Protein AF-C3XSQ0-F1 (afdb_monomer)

Solvent-accessible surface area (backbone atoms only — not comparable to full-atom values): 14322 Å² total; per-residue (Å²): 134,83,88,63,84,37,61,43,71,50,52,97,81,62,69,86,42,75,67,57,47,52,29,27,72,73,66,39,45,69,45,77,39,68,80,88,76,74,101,74,88,81,76,41,42,93,59,32,71,66,56,47,48,54,49,48,53,48,54,67,29,72,88,44,60,42,67,64,38,22,63,40,75,50,83,83,83,49,68,52,71,49,70,88,83,93,70,66,65,91,49,73,69,18,43,55,64,60,32,58,74,48,38,46,46,53,55,55,51,54,75,74,47,85,87,75,86,85,84,76,61,99,87,64,82,90,88,77,64,90,59,50,92,78,82,81,77,85,83,86,63,100,66,86,87,85,83,88,87,82,89,85,75,58,74,87,62,50,68,95,63,76,60,90,70,80,58,74,67,94,75,82,86,73,64,86,62,47,72,84,66,54,84,70,91,79,77,63,82,92,60,86,68,87,40,46,92,75,35,40,87,41,48,64,65,66,72,69,73,78,121

Foldseek 3Di:
DDPPQAEAEDDPPDACDPSNLVSCVVPLDHHHDHDDDDDDDDDGDLARPVLVVQVCCQCPDCVHQQVQWFWDDLVPRDTDIDGDDDALDPDSSSCSCPPCSHVVRVVRSPVSDDDDDDDDDVPDDDDDDPSNDDDDDDDPDPDDDDDDDDDDDDLPPAPPGRDPPDHDDDDDDDDPCCVVVPPPPDDCVPPDDQDCVNNRVNVNVVVPPPD

Mean predicted aligned error: 12.73 Å

Secondary structure (DSSP, 8-state):
----TTEEE--TT----HHHHHHHHHHS--EEE----SSSS---SSS-HHHHHHHHHHHH-TTTGGGG-EEEE-SSS-EEEE---SS--SSHHHHHHHSIIIIIHHHHHHHHS--------TT------TTS---PPP--SSSPPP--------TT---SS-SSSPPP-PPPP--TTHHHH---S---TT-----TTT-TTTTTTTTSS--

pLDDT: mean 74.43, std 15.57, range [31.36, 95.0]

Organism: Branchiostoma floridae (NCBI:txid7739)

Structure (mmCIF, N/CA/C/O backbone):
data_AF-C3XSQ0-F1
#
_entry.id   AF-C3XSQ0-F1
#
loop_
_atom_site.group_PDB
_atom_site.id
_atom_site.type_symbol
_atom_site.label_atom_id
_atom_site.label_alt_id
_atom_site.label_comp_id
_atom_site.label_asym_id
_atom_site.label_entity_id
_atom_site.label_seq_id
_atom_site.pdbx_PDB_ins_code
_atom_site.Cartn_x
_atom_site.Cartn_y
_atom_site.Cartn_z
_atom_site.occupancy
_atom_site.B_iso_or_equiv
_atom_site.auth_seq_id
_atom_site.auth_comp_id
_atom_site.auth_asym_id
_atom_site.auth_atom_id
_atom_site.pdbx_PDB_model_num
ATOM 1 N N . MET A 1 1 ? 11.490 19.233 11.668 1.00 34.91 1 MET A N 1
ATOM 2 C CA . MET A 1 1 ? 10.056 19.531 11.859 1.00 34.91 1 MET A CA 1
ATOM 3 C C . MET A 1 1 ? 9.425 18.310 12.497 1.00 34.91 1 MET A C 1
ATOM 5 O O . MET A 1 1 ? 9.420 17.251 11.886 1.00 34.91 1 MET A O 1
ATOM 9 N N . THR A 1 2 ? 9.044 18.410 13.765 1.00 31.78 2 THR A N 1
ATOM 10 C CA . THR A 1 2 ? 8.412 17.327 14.525 1.00 31.78 2 THR A CA 1
ATOM 11 C C . THR A 1 2 ? 7.000 17.091 13.994 1.00 31.78 2 THR A C 1
ATOM 13 O O . THR A 1 2 ? 6.213 18.026 13.914 1.00 31.78 2 THR A O 1
ATOM 16 N N . ALA A 1 3 ? 6.696 15.853 13.601 1.00 40.72 3 ALA A N 1
ATOM 17 C CA . ALA A 1 3 ? 5.412 15.416 13.048 1.00 40.72 3 ALA A CA 1
ATOM 18 C C . ALA A 1 3 ? 4.304 15.361 14.121 1.00 40.72 3 ALA A C 1
ATOM 20 O O . ALA A 1 3 ? 3.794 14.287 14.434 1.00 40.72 3 ALA A O 1
ATOM 21 N N . THR A 1 4 ? 3.991 16.499 14.742 1.00 52.09 4 THR A N 1
ATOM 22 C CA . THR A 1 4 ? 3.006 16.611 15.830 1.00 52.09 4 THR A CA 1
ATOM 23 C C . THR A 1 4 ? 1.596 16.973 15.366 1.00 52.09 4 THR A C 1
ATOM 25 O O . THR A 1 4 ? 0.665 16.816 16.141 1.00 52.09 4 THR A O 1
ATOM 28 N N . GLU A 1 5 ? 1.416 17.397 14.113 1.00 61.88 5 GLU A N 1
ATOM 29 C CA . GLU A 1 5 ? 0.150 17.960 13.606 1.00 61.88 5 GLU A CA 1
ATOM 30 C C . GLU A 1 5 ? -0.938 16.933 13.242 1.00 61.88 5 GLU A C 1
ATOM 32 O O . GLU A 1 5 ? -1.946 17.312 12.673 1.00 61.88 5 GLU A O 1
ATOM 37 N N . SER A 1 6 ? -0.761 15.635 13.501 1.00 76.81 6 SER A N 1
ATOM 38 C CA . SER A 1 6 ? -1.826 14.633 13.259 1.00 76.81 6 SER A CA 1
ATOM 39 C C . SER A 1 6 ? -1.774 13.500 14.269 1.00 76.81 6 SER A C 1
ATOM 41 O O . SER A 1 6 ? -2.024 12.341 13.941 1.00 76.81 6 SER A O 1
ATOM 43 N N . ILE A 1 7 ? -1.342 13.821 15.488 1.00 73.38 7 ILE A N 1
ATOM 44 C CA . ILE A 1 7 ? -1.254 12.858 16.577 1.00 73.38 7 ILE A CA 1
ATOM 45 C C . ILE A 1 7 ? -2.502 12.976 17.443 1.00 73.38 7 ILE A C 1
ATOM 47 O O . ILE A 1 7 ? -2.757 14.030 18.015 1.00 73.38 7 ILE A O 1
ATOM 51 N N . TYR A 1 8 ? -3.211 11.867 17.601 1.00 76.19 8 TYR A N 1
ATOM 52 C CA . TYR A 1 8 ? -4.408 11.763 18.431 1.00 76.19 8 TYR A CA 1
ATOM 53 C C . TYR A 1 8 ? -4.195 10.750 19.545 1.00 76.19 8 TYR A C 1
ATOM 55 O O . TYR A 1 8 ? -3.396 9.836 19.379 1.00 76.19 8 TYR A O 1
ATOM 63 N N . THR A 1 9 ? -4.909 10.877 20.660 1.00 70.56 9 THR A N 1
ATOM 64 C CA . THR A 1 9 ? -4.884 9.868 21.728 1.00 70.56 9 THR A CA 1
ATOM 65 C C . THR A 1 9 ? -6.094 8.957 21.593 1.00 70.56 9 THR A C 1
ATOM 67 O O . THR A 1 9 ? -7.211 9.451 21.468 1.00 70.56 9 THR A O 1
ATOM 70 N N . PHE A 1 10 ? -5.887 7.640 21.620 1.00 64.44 10 PHE A N 1
ATOM 71 C CA . PHE A 1 10 ? -7.005 6.696 21.618 1.00 64.44 10 PHE A CA 1
ATOM 72 C C . PHE A 1 10 ? -7.700 6.651 22.989 1.00 64.44 10 PHE A C 1
ATOM 74 O O . PHE A 1 10 ? -7.050 6.539 24.030 1.00 64.44 10 PHE A O 1
ATOM 81 N N . THR A 1 11 ? -9.029 6.679 22.975 1.00 67.19 11 THR A N 1
ATOM 82 C CA . THR A 1 11 ? -9.932 6.462 24.113 1.00 67.19 11 THR A CA 1
ATOM 83 C C . THR A 1 11 ? -11.063 5.515 23.678 1.00 67.19 11 THR A C 1
ATOM 85 O O . THR A 1 11 ? -11.228 5.263 22.488 1.00 67.19 11 THR A O 1
ATOM 88 N N . GLU A 1 12 ? -11.835 4.933 24.603 1.00 59.72 12 GLU A N 1
ATOM 89 C CA . GLU A 1 12 ? -12.939 4.012 24.235 1.00 59.72 12 GLU A CA 1
ATOM 90 C C . GLU A 1 12 ? -14.049 4.701 23.424 1.00 59.72 12 GLU A C 1
ATOM 92 O O . GLU A 1 12 ? -14.733 4.066 22.626 1.00 59.72 12 GLU A O 1
ATOM 97 N N . ASP A 1 13 ? -14.187 6.009 23.606 1.00 72.12 13 ASP A N 1
ATOM 98 C CA . ASP A 1 13 ? -15.053 6.921 22.867 1.00 72.12 13 ASP A CA 1
ATOM 99 C C . ASP A 1 13 ? -14.349 7.583 21.670 1.00 72.12 13 ASP A C 1
ATOM 101 O O . ASP A 1 13 ? -14.903 8.506 21.074 1.00 72.12 13 ASP A O 1
ATOM 105 N N . PHE A 1 14 ? -13.141 7.134 21.301 1.00 72.81 14 PHE A N 1
ATOM 106 C CA . PHE A 1 14 ? -12.443 7.663 20.135 1.00 72.81 14 PHE A CA 1
ATOM 107 C C . PHE A 1 14 ? -13.304 7.497 18.884 1.00 72.81 14 PHE A C 1
ATOM 109 O O . PHE A 1 14 ? -13.749 6.398 18.531 1.00 72.81 14 PHE A O 1
ATOM 116 N N . ASP A 1 15 ? -13.484 8.611 18.188 1.00 77.69 15 ASP A N 1
ATOM 117 C CA . ASP A 1 15 ? -14.231 8.680 16.949 1.00 77.69 15 ASP A CA 1
ATOM 118 C C . ASP A 1 15 ? -13.502 9.561 15.937 1.00 77.69 15 ASP A C 1
ATOM 120 O O . ASP A 1 15 ? -12.632 10.371 16.278 1.00 77.69 15 ASP A O 1
ATOM 124 N N . VAL A 1 16 ? -13.864 9.405 14.668 1.00 80.81 16 VAL A N 1
ATOM 125 C CA . VAL A 1 16 ? -13.340 10.239 13.587 1.00 80.81 16 VAL A CA 1
ATOM 126 C C . VAL A 1 16 ? -14.082 11.573 13.619 1.00 80.81 16 VAL A C 1
ATOM 128 O O . VAL A 1 16 ? -15.067 11.791 12.919 1.00 80.81 16 VAL A O 1
ATOM 131 N N . THR A 1 17 ? -13.630 12.471 14.492 1.00 85.56 17 THR A N 1
ATOM 132 C CA . THR A 1 17 ? -14.188 13.821 14.600 1.00 85.56 17 THR A CA 1
ATOM 133 C C . THR A 1 17 ? -13.810 14.673 13.378 1.00 85.56 17 THR A C 1
ATOM 135 O O . THR A 1 17 ? -12.841 14.360 12.678 1.00 85.56 17 THR A O 1
ATOM 138 N N . PRO A 1 18 ? -14.493 15.807 13.129 1.00 86.25 18 PRO A N 1
ATOM 139 C CA . PRO A 1 18 ? -14.139 16.704 12.027 1.00 86.25 18 PRO A CA 1
ATOM 140 C C . PRO A 1 18 ? -12.679 17.186 12.043 1.00 86.25 18 PRO A C 1
ATOM 142 O O . PRO A 1 18 ? -12.111 17.438 10.985 1.00 86.25 18 PRO A O 1
ATOM 145 N N . SER A 1 19 ? -12.042 17.289 13.217 1.00 84.88 19 SER A N 1
ATOM 146 C CA . SER A 1 19 ? -10.618 17.638 13.302 1.00 84.88 19 SER A CA 1
ATOM 147 C C . SER A 1 19 ? -9.715 16.490 12.847 1.00 84.88 19 SER A C 1
ATOM 149 O O . SER A 1 19 ? -8.784 16.726 12.085 1.00 84.88 19 SER A O 1
ATOM 151 N N . VAL A 1 20 ? -10.031 15.249 13.247 1.00 79.62 20 VAL A N 1
ATOM 152 C CA . VAL A 1 20 ? -9.324 14.040 12.784 1.00 79.62 20 VAL A CA 1
ATOM 153 C C . VAL A 1 20 ? -9.406 13.926 11.264 1.00 79.62 20 VAL A C 1
ATOM 155 O O . VAL A 1 20 ? -8.399 13.658 10.609 1.00 79.62 20 VAL A O 1
ATOM 158 N N . GLN A 1 21 ? -10.592 14.173 10.702 1.00 77.75 21 GLN A N 1
ATOM 159 C CA . GLN A 1 21 ? -10.810 14.191 9.259 1.00 77.75 21 GLN A CA 1
ATOM 160 C C . GLN A 1 21 ? -9.979 15.284 8.573 1.00 77.75 21 GLN A C 1
ATOM 162 O O . GLN A 1 21 ? -9.264 14.989 7.621 1.00 77.75 21 GLN A O 1
ATOM 167 N N . ALA A 1 22 ? -10.011 16.518 9.082 1.00 81.50 22 ALA A N 1
ATOM 168 C CA . ALA A 1 22 ? -9.257 17.627 8.500 1.00 81.50 22 ALA A CA 1
ATOM 169 C C . ALA A 1 22 ? -7.738 17.372 8.488 1.00 81.50 22 ALA A C 1
ATOM 171 O O . ALA A 1 22 ? -7.065 17.683 7.502 1.00 81.50 22 ALA A O 1
ATOM 172 N N . ASP A 1 23 ? -7.191 16.770 9.547 1.00 78.94 23 ASP A N 1
ATOM 173 C CA . ASP A 1 23 ? -5.772 16.410 9.598 1.00 78.94 23 ASP A CA 1
ATOM 174 C C . ASP A 1 23 ? -5.425 15.273 8.636 1.00 78.94 23 ASP A C 1
ATOM 176 O O . ASP A 1 23 ? -4.358 15.306 8.014 1.00 78.94 23 ASP A O 1
ATOM 180 N N . PHE A 1 24 ? -6.320 14.295 8.472 1.00 74.62 24 PHE A N 1
ATOM 181 C CA . PHE A 1 24 ? -6.149 13.256 7.463 1.00 74.62 24 PHE A CA 1
ATOM 182 C C . PHE A 1 24 ? -6.167 13.848 6.049 1.00 74.62 24 PHE A C 1
ATOM 184 O O . PHE A 1 24 ? -5.271 13.552 5.264 1.00 74.62 24 PHE A O 1
ATOM 191 N N . ASP A 1 25 ? -7.126 14.716 5.731 1.00 73.88 25 ASP A N 1
ATOM 192 C CA . ASP A 1 25 ? -7.241 15.346 4.411 1.00 73.88 25 ASP A CA 1
ATOM 193 C C . ASP A 1 25 ? -6.014 16.209 4.086 1.00 73.88 25 ASP A C 1
ATOM 195 O O . ASP A 1 25 ? -5.517 16.211 2.958 1.00 73.88 25 ASP A O 1
ATOM 199 N N . LYS A 1 26 ? -5.478 16.913 5.092 1.00 78.56 26 LYS A N 1
ATOM 200 C CA . LYS A 1 26 ? -4.277 17.743 4.953 1.00 78.56 26 LYS A CA 1
ATOM 201 C C . LYS A 1 26 ? -3.011 16.909 4.744 1.00 78.56 26 LYS A C 1
ATOM 203 O O . LYS A 1 26 ? -2.171 17.275 3.922 1.00 78.56 26 LYS A O 1
ATOM 208 N N . ASN A 1 27 ? -2.835 15.833 5.513 1.00 74.06 27 ASN A N 1
ATOM 209 C CA . ASN A 1 27 ? -1.540 15.150 5.631 1.00 74.06 27 ASN A CA 1
ATOM 210 C C . ASN A 1 27 ? -1.498 13.775 4.949 1.00 74.06 27 ASN A C 1
ATOM 212 O O . ASN A 1 27 ? -0.424 13.196 4.779 1.00 74.06 27 ASN A O 1
ATOM 216 N N . GLY A 1 28 ? -2.651 13.237 4.554 1.00 68.31 28 GLY A N 1
ATOM 217 C CA . GLY A 1 28 ? -2.807 11.876 4.050 1.00 68.31 28 GLY A CA 1
ATOM 218 C C . GLY A 1 28 ? -2.560 10.801 5.110 1.00 68.31 28 GLY A C 1
ATOM 219 O O . GLY A 1 28 ? -2.416 9.636 4.762 1.00 68.31 28 GLY A O 1
ATOM 220 N N . TYR A 1 29 ? -2.435 11.170 6.387 1.00 70.50 29 TYR A N 1
ATOM 221 C CA . TYR A 1 29 ? -2.273 10.240 7.498 1.00 70.50 29 TYR A CA 1
ATOM 222 C C . TYR A 1 29 ? -2.719 10.880 8.814 1.00 70.50 29 TYR A C 1
ATOM 224 O O . TYR A 1 29 ? -2.665 12.095 8.984 1.00 70.50 29 TYR A O 1
ATOM 232 N N . ILE A 1 30 ? -3.063 10.031 9.779 1.00 74.44 30 ILE A N 1
ATOM 233 C CA . ILE A 1 30 ? -3.142 10.371 11.201 1.00 74.44 30 ILE A CA 1
ATOM 234 C C . ILE A 1 30 ? -2.362 9.318 11.988 1.00 74.44 30 ILE A C 1
ATOM 236 O O . ILE A 1 30 ? -2.222 8.177 11.550 1.00 74.44 30 ILE A O 1
ATOM 240 N N . ILE A 1 31 ? -1.838 9.691 13.149 1.00 68.00 31 ILE A N 1
ATOM 241 C CA . ILE A 1 31 ? -1.179 8.772 14.073 1.00 68.00 31 ILE A CA 1
ATOM 242 C C . ILE A 1 31 ? -1.959 8.790 15.377 1.00 68.00 31 ILE A C 1
ATOM 244 O O . ILE A 1 31 ? -1.842 9.719 16.168 1.00 68.00 31 ILE A O 1
ATOM 248 N N . VAL A 1 32 ? -2.720 7.738 15.642 1.00 67.69 32 VAL A N 1
ATOM 249 C CA . VAL A 1 32 ? -3.361 7.582 16.947 1.00 67.69 32 VAL A CA 1
ATOM 250 C C . VAL A 1 32 ? -2.349 6.931 17.893 1.00 67.69 32 VAL A C 1
ATOM 252 O O . VAL A 1 32 ? -1.973 5.772 17.725 1.00 67.69 32 VAL A O 1
ATOM 255 N N . ARG A 1 33 ? -1.818 7.717 18.830 1.00 58.62 33 ARG A N 1
ATOM 256 C CA . ARG A 1 33 ? -0.797 7.336 19.809 1.00 58.62 33 ARG A CA 1
ATOM 257 C C . ARG A 1 33 ? -1.400 7.104 21.186 1.00 58.62 33 ARG A C 1
ATOM 259 O O . ARG A 1 33 ? -2.490 7.551 21.519 1.00 58.62 33 ARG A O 1
ATOM 266 N N . PHE A 1 34 ? -0.605 6.450 22.014 1.00 57.62 34 PHE A N 1
ATOM 267 C CA . PHE A 1 34 ? -0.797 6.404 23.451 1.00 57.62 34 PHE A CA 1
ATOM 268 C C . PHE A 1 34 ? -0.027 7.548 24.121 1.00 57.62 34 PHE A C 1
ATOM 270 O O . PHE A 1 34 ? 1.084 7.878 23.698 1.00 57.62 34 PHE A O 1
ATOM 277 N N . VAL A 1 35 ? -0.580 8.116 25.193 1.00 48.69 35 VAL A N 1
ATOM 278 C CA . VAL A 1 35 ? 0.152 9.028 26.078 1.00 48.69 35 VAL A CA 1
ATOM 279 C C . VAL A 1 35 ? 0.006 8.534 27.515 1.00 48.69 35 VAL A C 1
ATOM 281 O O . VAL A 1 35 ? -1.084 8.552 28.074 1.00 48.69 35 VAL A O 1
ATOM 284 N N . SER A 1 36 ? 1.115 8.088 28.112 1.00 42.62 36 SER A N 1
ATOM 285 C CA . SER A 1 36 ? 1.201 7.747 29.537 1.00 42.62 36 SER A CA 1
ATOM 286 C C . SER A 1 36 ? 1.740 8.946 30.304 1.00 42.62 36 SER A C 1
ATOM 288 O O . SER A 1 36 ? 2.948 9.191 30.286 1.00 42.62 36 SER A O 1
ATOM 290 N N . TYR A 1 37 ? 0.878 9.651 31.028 1.00 45.03 37 TYR A N 1
ATOM 291 C CA . TYR A 1 37 ? 1.326 10.512 32.118 1.00 45.03 37 TYR A CA 1
ATOM 292 C C . TYR A 1 37 ? 1.214 9.740 33.434 1.00 45.03 37 TYR A C 1
ATOM 294 O O . TYR A 1 37 ? 0.137 9.269 33.761 1.00 45.03 37 TYR A O 1
ATOM 302 N N . GLY A 1 38 ? 2.352 9.603 34.127 1.00 44.34 38 GLY A N 1
ATOM 303 C CA . GLY A 1 38 ? 2.523 9.318 35.559 1.00 44.34 38 GLY A CA 1
ATOM 304 C C . GLY A 1 38 ? 1.552 8.359 36.262 1.00 44.34 38 GLY A C 1
ATOM 305 O O . GLY A 1 38 ? 0.391 8.683 36.444 1.00 44.34 38 GLY A O 1
ATOM 306 N N . LEU A 1 39 ? 2.101 7.246 36.775 1.00 42.41 39 LEU A N 1
ATOM 307 C CA . LEU A 1 39 ? 1.660 6.509 37.976 1.00 42.41 39 LEU A CA 1
ATOM 308 C C . LEU A 1 39 ? 0.174 6.690 38.349 1.00 42.41 39 LEU A C 1
ATOM 310 O O . LEU A 1 39 ? -0.108 7.373 39.324 1.00 42.41 39 LEU A O 1
ATOM 314 N N . LEU A 1 40 ? -0.744 6.102 37.570 1.00 37.03 40 LEU A N 1
ATOM 315 C CA . LEU A 1 40 ? -2.049 5.530 37.964 1.00 37.03 40 LEU A CA 1
ATOM 316 C C . LEU A 1 40 ? -2.916 5.312 36.699 1.00 37.03 40 LEU A C 1
ATOM 318 O O . LEU A 1 40 ? -3.527 6.234 36.182 1.00 37.03 40 LEU A O 1
ATOM 322 N N . PHE A 1 41 ? -2.981 4.047 36.271 1.00 41.28 41 PHE A N 1
ATOM 323 C CA . PHE A 1 41 ? -4.062 3.371 35.529 1.00 41.28 41 PHE A CA 1
ATOM 324 C C . PHE A 1 41 ? -4.471 3.760 34.079 1.00 41.28 41 PHE A C 1
ATOM 326 O O . PHE A 1 41 ? -4.692 4.908 33.721 1.00 41.28 41 PHE A O 1
ATOM 333 N N . TYR A 1 42 ? -4.686 2.677 33.309 1.00 41.88 42 TYR A N 1
ATOM 334 C CA . TYR A 1 42 ? -5.293 2.483 31.977 1.00 41.88 42 TYR A CA 1
ATOM 335 C C . TYR A 1 42 ? -4.476 2.847 30.723 1.00 41.88 42 TYR A C 1
ATOM 337 O O . TYR A 1 42 ? -4.587 3.910 30.119 1.00 41.88 42 TYR A O 1
ATOM 345 N N . GLN A 1 43 ? -3.703 1.850 30.277 1.00 47.72 43 GLN A N 1
ATOM 346 C CA . GLN A 1 43 ? -3.147 1.725 28.929 1.00 47.72 43 GLN A CA 1
ATOM 347 C C . GLN A 1 43 ? -4.274 1.706 27.889 1.00 47.72 43 GLN A C 1
ATOM 349 O O . GLN A 1 43 ? -5.077 0.778 27.876 1.00 47.72 43 GLN A O 1
ATOM 354 N N . ARG A 1 44 ? -4.334 2.700 27.001 1.00 58.53 44 ARG A N 1
ATOM 355 C CA . ARG A 1 44 ? -5.322 2.747 25.913 1.00 58.53 44 ARG A CA 1
ATOM 356 C C . ARG A 1 44 ? -4.624 3.039 24.589 1.00 58.53 44 ARG A C 1
ATOM 358 O O . ARG A 1 44 ? -4.544 4.170 24.126 1.00 58.53 44 ARG A O 1
ATOM 365 N N . SER A 1 45 ? -4.045 1.979 24.038 1.00 59.69 45 SER A N 1
ATOM 366 C CA . SER A 1 45 ? -3.627 1.867 22.639 1.00 59.69 45 SER A CA 1
ATOM 367 C C . SER A 1 45 ? -4.756 1.199 21.846 1.00 59.69 45 SER A C 1
ATOM 369 O O . SER A 1 45 ? -5.674 0.641 22.445 1.00 59.69 45 SER A O 1
ATOM 371 N N . LEU A 1 46 ? -4.671 1.198 20.509 1.00 73.94 46 LEU A N 1
ATOM 372 C CA . LEU A 1 46 ? -5.576 0.397 19.668 1.00 73.94 46 LEU A CA 1
ATOM 373 C C . LEU A 1 46 ? -5.619 -1.074 20.127 1.00 73.94 46 LEU A C 1
ATOM 375 O O . LEU A 1 46 ? -6.672 -1.699 20.078 1.00 73.94 46 LEU A O 1
ATOM 37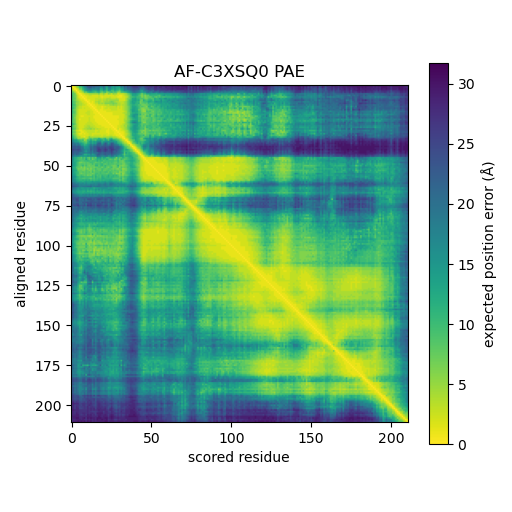9 N N . LEU A 1 47 ? -4.478 -1.587 20.599 1.00 81.75 47 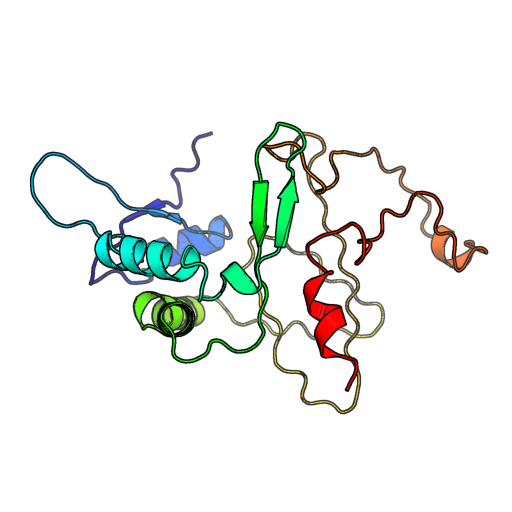LEU A N 1
ATOM 380 C CA . LEU A 1 47 ? -4.361 -2.824 21.366 1.00 81.75 47 LEU A CA 1
ATOM 381 C C . LEU A 1 47 ? -3.763 -2.501 22.740 1.00 81.75 47 LEU A C 1
ATOM 383 O O . LEU A 1 47 ? -2.719 -1.846 22.797 1.00 81.75 47 LEU A O 1
ATOM 387 N N . ASP A 1 48 ? -4.390 -2.929 23.832 1.00 82.06 48 ASP A N 1
ATOM 388 C CA . ASP A 1 48 ? -3.847 -2.749 25.185 1.00 82.06 48 ASP A CA 1
ATOM 389 C C . ASP A 1 48 ? -2.645 -3.677 25.467 1.00 82.06 48 ASP A C 1
ATOM 391 O O . ASP A 1 48 ? -2.226 -4.459 24.612 1.00 82.06 48 ASP A O 1
ATOM 395 N N . SER A 1 49 ? -2.014 -3.568 26.645 1.00 80.75 49 SER A N 1
ATOM 396 C CA . SER A 1 49 ? -0.804 -4.365 26.910 1.00 80.75 49 SER A CA 1
ATOM 397 C C . SER A 1 49 ? -1.061 -5.865 27.024 1.00 80.75 49 SER A C 1
ATOM 399 O O . SER A 1 49 ? -0.158 -6.642 26.711 1.00 80.75 49 SER A O 1
ATOM 401 N N . GLU A 1 50 ? -2.261 -6.275 27.436 1.00 87.25 50 GLU A N 1
ATOM 402 C CA . GLU A 1 50 ? -2.643 -7.680 27.503 1.00 87.25 50 GLU A CA 1
ATOM 403 C C . GLU A 1 50 ? -2.882 -8.217 26.092 1.00 87.25 50 GLU A C 1
ATOM 405 O O . GLU A 1 50 ? -2.307 -9.239 25.723 1.00 87.25 50 GLU A O 1
ATOM 410 N N . GLU A 1 51 ? -3.612 -7.481 25.255 1.00 89.31 51 GLU A N 1
ATOM 411 C CA . GLU A 1 51 ? -3.809 -7.808 23.841 1.00 89.31 51 GLU A CA 1
ATOM 412 C C . GLU A 1 51 ? -2.476 -7.881 23.086 1.00 89.31 51 GLU A C 1
ATOM 414 O O . GLU A 1 51 ? -2.232 -8.832 22.344 1.00 89.31 51 GLU A O 1
ATOM 419 N N . VAL A 1 52 ? -1.574 -6.917 23.303 1.00 88.12 52 VAL A N 1
ATOM 420 C CA . VAL A 1 52 ? -0.226 -6.924 22.711 1.00 88.12 52 VAL A CA 1
ATOM 421 C C . VAL A 1 52 ? 0.580 -8.123 23.201 1.00 88.12 52 VAL A C 1
ATOM 423 O O . VAL A 1 52 ? 1.269 -8.755 22.399 1.00 88.12 52 VAL A O 1
ATOM 426 N N . LYS A 1 53 ? 0.497 -8.458 24.493 1.00 89.19 53 LYS A N 1
ATOM 427 C CA . LYS A 1 53 ? 1.173 -9.629 25.057 1.00 89.19 53 LYS A CA 1
ATOM 428 C C . LYS A 1 53 ? 0.657 -10.918 24.417 1.00 89.19 53 LYS A C 1
ATOM 430 O O . LYS A 1 53 ? 1.470 -11.694 23.926 1.00 89.19 53 LYS A O 1
ATOM 435 N N . LEU A 1 54 ? -0.660 -11.117 24.361 1.00 90.69 54 LEU A N 1
ATOM 436 C CA . LEU A 1 54 ? -1.277 -12.300 23.755 1.00 90.69 54 LEU A CA 1
ATOM 437 C C . LEU A 1 54 ? -0.947 -12.406 22.262 1.00 90.69 54 LEU A C 1
ATOM 439 O O . LEU A 1 54 ? -0.615 -13.485 21.769 1.00 90.69 54 LEU A O 1
ATOM 443 N N . MET A 1 55 ? -0.984 -11.281 21.539 1.00 89.94 55 MET A N 1
ATOM 444 C CA . MET A 1 55 ? -0.560 -11.220 20.141 1.00 89.94 55 MET A CA 1
ATOM 445 C C . MET A 1 55 ? 0.899 -11.637 20.003 1.00 89.94 55 MET A C 1
ATOM 447 O O . MET A 1 55 ? 1.212 -12.489 19.178 1.00 89.94 55 MET A O 1
ATOM 451 N N . LYS A 1 56 ? 1.794 -11.080 20.821 1.00 87.75 56 LYS A N 1
ATOM 452 C CA . LYS A 1 56 ? 3.216 -11.422 20.796 1.00 87.75 56 LYS A CA 1
ATOM 453 C C . LYS A 1 56 ? 3.441 -12.906 21.084 1.00 87.75 56 LYS A C 1
ATOM 455 O O . LYS A 1 56 ? 4.133 -13.556 20.314 1.00 87.75 56 LYS A O 1
ATOM 460 N N . GLU A 1 57 ? 2.813 -13.456 22.120 1.00 89.19 57 GLU A N 1
ATOM 461 C CA . GLU A 1 57 ? 2.911 -14.880 22.465 1.00 89.19 57 GLU A CA 1
ATOM 462 C C . GLU A 1 57 ? 2.433 -15.782 21.318 1.00 89.19 57 GLU A C 1
ATOM 464 O O . GLU A 1 57 ? 3.104 -16.752 20.972 1.00 89.19 57 GLU A O 1
ATOM 469 N N . ALA A 1 58 ? 1.322 -15.444 20.662 1.00 86.38 58 ALA A N 1
ATOM 470 C CA . ALA A 1 58 ? 0.824 -16.212 19.522 1.00 86.38 58 ALA A CA 1
ATOM 471 C C . ALA A 1 58 ? 1.694 -16.073 18.262 1.00 86.38 58 ALA A C 1
ATOM 473 O O . ALA A 1 58 ? 1.851 -17.034 17.504 1.00 86.38 58 ALA A O 1
ATOM 474 N N . LEU A 1 59 ? 2.255 -14.883 18.031 1.00 84.69 59 LEU A N 1
ATOM 47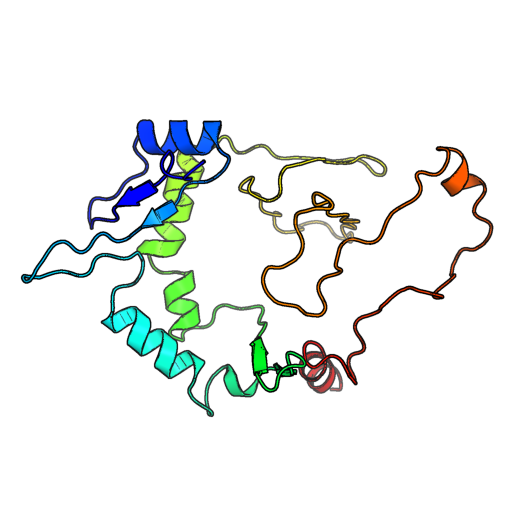5 C CA . LEU A 1 59 ? 3.155 -14.603 16.914 1.00 84.69 59 LEU A CA 1
ATOM 476 C C . LEU A 1 59 ? 4.539 -15.231 17.113 1.00 84.69 59 LEU A C 1
ATOM 478 O O . LEU A 1 59 ? 5.176 -15.573 16.123 1.00 84.69 59 LEU A O 1
ATOM 482 N N . GLU A 1 60 ? 5.001 -15.383 18.354 1.00 84.00 60 GLU A N 1
ATOM 483 C CA . GLU A 1 60 ? 6.313 -15.947 18.701 1.00 84.00 60 GLU A CA 1
ATOM 484 C C . GLU A 1 60 ? 6.260 -17.442 19.046 1.00 84.00 60 GLU A C 1
ATOM 486 O O . GLU A 1 60 ? 7.306 -18.085 19.084 1.00 84.00 60 GLU A O 1
ATOM 491 N N . SER A 1 61 ? 5.069 -18.019 19.244 1.00 81.69 61 SER A N 1
ATOM 492 C CA . SER A 1 61 ? 4.898 -19.452 19.502 1.00 81.69 61 SER A CA 1
ATOM 493 C C . SER A 1 61 ? 5.376 -20.302 18.324 1.00 81.69 61 SER A C 1
ATOM 495 O O . SER A 1 61 ? 4.832 -20.213 17.218 1.00 81.69 61 SER A O 1
ATOM 497 N N . ASP A 1 62 ? 6.346 -21.184 18.586 1.00 67.69 62 ASP A N 1
ATOM 498 C CA . ASP A 1 62 ? 6.968 -22.074 17.596 1.00 67.69 62 ASP A CA 1
ATOM 499 C C . ASP A 1 62 ? 5.976 -23.040 16.921 1.00 67.69 62 ASP A C 1
ATOM 501 O O . ASP A 1 62 ? 6.207 -23.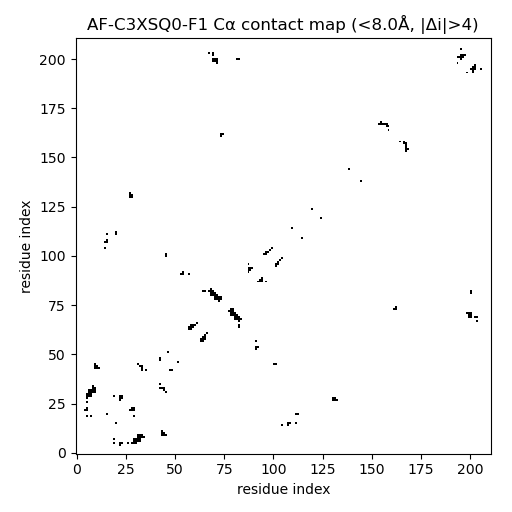477 15.790 1.00 67.69 62 ASP A O 1
ATOM 505 N N . GLU A 1 63 ? 4.836 -23.335 17.555 1.00 70.81 63 GLU A N 1
ATOM 506 C CA . GLU A 1 63 ? 3.778 -24.176 16.976 1.00 70.81 63 GLU A CA 1
ATOM 507 C C . GLU A 1 63 ? 2.744 -23.391 16.148 1.00 70.81 63 GLU A C 1
ATOM 509 O O . GLU A 1 63 ? 1.954 -23.996 15.411 1.00 70.81 63 GLU A O 1
ATOM 514 N N . GLY A 1 64 ? 2.762 -22.057 16.236 1.00 76.44 64 GLY A N 1
ATOM 515 C CA . GLY A 1 64 ? 1.791 -21.143 15.638 1.00 76.44 64 GLY A CA 1
ATOM 516 C C . GLY A 1 64 ? 2.179 -20.640 14.248 1.00 76.44 64 GLY A C 1
ATOM 517 O O . GLY A 1 64 ? 2.673 -21.383 13.395 1.00 76.44 64 GLY A O 1
ATOM 518 N N . ILE A 1 65 ? 1.940 -19.352 13.984 1.00 76.25 65 ILE A N 1
ATOM 519 C CA . ILE A 1 65 ? 2.174 -18.771 12.653 1.00 76.25 65 ILE A CA 1
ATOM 520 C C . ILE A 1 65 ? 3.668 -18.665 12.322 1.00 76.25 65 ILE A C 1
ATOM 522 O O . ILE A 1 65 ? 4.044 -18.699 11.147 1.00 76.25 65 ILE A O 1
ATOM 526 N N . ILE A 1 66 ? 4.536 -18.590 13.342 1.00 76.50 66 ILE A N 1
ATOM 527 C CA . ILE A 1 66 ? 5.985 -18.446 13.154 1.00 76.50 66 ILE A CA 1
ATOM 528 C C . ILE A 1 66 ? 6.603 -19.683 12.500 1.00 76.50 66 ILE A C 1
ATOM 530 O O . ILE A 1 66 ? 7.602 -19.589 11.786 1.00 76.50 66 ILE A O 1
ATOM 534 N N . ARG A 1 67 ? 5.953 -20.847 12.616 1.00 77.50 67 ARG A N 1
ATOM 535 C CA . ARG A 1 67 ? 6.337 -22.052 11.872 1.00 77.50 67 ARG A CA 1
ATOM 536 C C . ARG A 1 67 ? 6.119 -21.917 10.371 1.00 77.50 67 ARG A C 1
ATOM 538 O O . ARG A 1 67 ? 6.476 -22.833 9.644 1.00 77.50 67 ARG A O 1
ATOM 545 N N . TYR A 1 68 ? 5.481 -20.852 9.899 1.00 76.50 68 TYR A N 1
ATOM 546 C CA . TYR A 1 68 ? 5.416 -20.484 8.488 1.00 76.50 68 TYR A CA 1
ATOM 547 C C . TYR A 1 68 ? 6.282 -19.263 8.183 1.00 76.50 68 TYR A C 1
ATOM 549 O O . TYR A 1 68 ? 6.476 -18.950 7.008 1.00 76.50 68 TYR A O 1
ATOM 557 N N . ALA A 1 69 ? 6.856 -18.634 9.214 1.00 69.94 69 ALA A N 1
ATOM 558 C CA . ALA A 1 69 ? 7.734 -17.494 9.064 1.00 69.94 69 ALA A CA 1
ATOM 559 C C . ALA A 1 69 ? 8.976 -17.862 8.287 1.00 69.94 69 ALA A C 1
ATOM 561 O O . ALA A 1 69 ? 9.489 -18.983 8.322 1.00 69.94 69 ALA A O 1
ATOM 562 N N . PHE A 1 70 ? 9.493 -16.861 7.623 1.00 65.75 70 PHE A N 1
ATOM 563 C CA . PHE A 1 70 ? 10.806 -16.894 7.054 1.00 65.75 70 PHE A CA 1
ATOM 564 C C . PHE A 1 70 ? 11.634 -15.809 7.713 1.00 65.75 70 PHE A C 1
ATOM 566 O O . PHE A 1 70 ? 11.219 -14.660 7.831 1.00 65.75 70 PHE A O 1
ATOM 573 N N . SER A 1 71 ? 12.798 -16.209 8.202 1.00 60.22 71 SER A N 1
ATOM 574 C CA . SER A 1 71 ? 13.777 -15.317 8.805 1.00 60.22 71 SER A CA 1
ATOM 575 C C . SER A 1 71 ? 14.749 -14.851 7.740 1.00 60.22 71 SER A C 1
ATOM 577 O O . SER A 1 71 ? 15.269 -15.688 7.021 1.00 60.22 71 SER A O 1
ATOM 579 N N . ARG A 1 72 ? 15.046 -13.565 7.679 1.00 55.03 72 ARG A N 1
ATOM 580 C CA . ARG A 1 72 ? 16.071 -12.948 6.853 1.00 55.03 72 ARG A CA 1
ATOM 581 C C . ARG A 1 72 ? 17.180 -12.441 7.768 1.00 55.03 72 ARG A C 1
ATOM 583 O O . ARG A 1 72 ? 16.889 -11.662 8.669 1.00 55.03 72 ARG A O 1
ATOM 590 N N . GLU A 1 73 ? 18.417 -12.871 7.539 1.00 58.41 73 GLU A N 1
ATOM 591 C CA . GLU A 1 73 ? 19.584 -12.266 8.194 1.00 58.41 73 GLU A CA 1
ATOM 592 C C . GLU A 1 73 ? 19.743 -10.827 7.698 1.00 58.41 73 GLU A C 1
ATOM 594 O O . GLU A 1 73 ? 19.692 -10.567 6.494 1.00 58.41 73 GLU A O 1
ATOM 599 N N . ASP A 1 74 ? 19.851 -9.885 8.630 1.00 57.84 74 ASP A N 1
ATOM 600 C CA . ASP A 1 74 ? 19.945 -8.451 8.335 1.00 57.84 74 ASP A CA 1
ATOM 601 C C . ASP A 1 74 ? 21.365 -7.999 7.965 1.00 57.84 74 ASP A C 1
ATOM 603 O O . ASP A 1 74 ? 21.575 -6.833 7.656 1.00 57.84 74 ASP A O 1
ATOM 607 N N . GLY A 1 75 ? 22.324 -8.928 7.922 1.00 52.56 75 GLY A N 1
ATOM 608 C CA . GLY A 1 75 ? 23.718 -8.653 7.576 1.00 52.56 75 GLY A CA 1
ATOM 609 C C . GLY A 1 75 ? 24.580 -8.176 8.749 1.00 52.56 75 GLY A C 1
ATOM 610 O O . GLY A 1 75 ? 25.799 -8.177 8.612 1.00 52.56 75 GLY A O 1
ATOM 611 N N . GLU A 1 76 ? 23.987 -7.865 9.907 1.00 54.78 76 GLU A N 1
ATOM 612 C CA . GLU A 1 76 ? 24.687 -7.437 11.133 1.00 54.78 76 GLU A CA 1
ATOM 613 C C . GLU A 1 76 ? 24.502 -8.430 12.300 1.00 54.78 76 GLU A C 1
ATOM 615 O O . GLU A 1 76 ? 24.869 -8.164 13.443 1.00 54.78 76 GLU A O 1
ATOM 620 N N . GLY A 1 77 ? 23.964 -9.617 12.005 1.00 60.34 77 GLY A N 1
ATOM 621 C CA . GLY A 1 77 ? 23.764 -10.708 12.964 1.00 60.34 77 GLY A CA 1
ATOM 622 C C . GLY A 1 77 ? 22.353 -10.782 13.552 1.00 60.34 77 GLY A C 1
ATOM 623 O O . GLY A 1 77 ? 22.045 -11.741 14.264 1.00 60.34 77 GLY A O 1
ATOM 624 N N . GLY A 1 78 ? 21.472 -9.835 13.226 1.00 49.47 78 GLY A N 1
ATOM 625 C CA . GLY A 1 78 ? 20.053 -9.909 13.540 1.00 49.47 78 GLY A CA 1
ATOM 626 C C . GLY A 1 78 ? 19.248 -10.626 12.450 1.00 49.47 78 GLY A C 1
ATOM 627 O O . GLY A 1 78 ? 19.717 -10.939 11.349 1.00 49.47 78 GLY A O 1
ATOM 628 N N . LYS A 1 79 ? 18.011 -10.994 12.797 1.00 62.84 79 LYS A N 1
ATOM 629 C CA . LYS A 1 79 ? 17.113 -11.767 11.928 1.00 62.84 79 LYS A CA 1
ATOM 630 C C . LYS A 1 79 ? 15.726 -11.142 11.922 1.00 62.84 79 LYS A C 1
ATOM 632 O O . LYS A 1 79 ? 15.007 -11.238 12.912 1.00 62.84 79 LYS A O 1
ATOM 637 N N . SER A 1 80 ? 15.317 -10.573 10.792 1.00 59.41 80 SER A N 1
ATOM 638 C CA . SER A 1 80 ? 13.934 -10.131 10.580 1.00 59.41 80 SER A CA 1
ATOM 639 C C . SER A 1 80 ? 13.067 -11.321 10.172 1.00 59.41 80 SER A C 1
ATOM 641 O O . SER A 1 80 ? 13.462 -12.086 9.298 1.00 59.41 80 SER A O 1
ATOM 643 N N . ARG A 1 81 ? 11.904 -11.529 10.796 1.00 66.25 81 ARG A N 1
ATOM 644 C CA . ARG A 1 81 ? 10.989 -12.642 10.480 1.00 66.25 81 ARG A CA 1
ATOM 645 C C . ARG A 1 81 ? 9.704 -12.101 9.857 1.00 66.25 81 ARG A C 1
ATOM 647 O O . ARG A 1 81 ? 9.112 -11.181 10.406 1.00 66.25 81 ARG A O 1
ATOM 654 N N . MET A 1 82 ? 9.252 -12.687 8.749 1.00 71.38 82 MET A N 1
ATOM 655 C CA . MET A 1 82 ? 7.994 -12.311 8.090 1.00 71.38 82 MET A CA 1
ATOM 656 C C . MET A 1 82 ? 7.168 -13.556 7.743 1.00 71.38 82 MET A C 1
ATOM 658 O O . MET A 1 82 ? 7.710 -14.632 7.501 1.00 71.38 82 MET A O 1
ATOM 662 N N . VAL A 1 83 ? 5.841 -13.417 7.785 1.00 73.69 83 VAL A N 1
ATOM 663 C CA . VAL A 1 83 ? 4.845 -14.458 7.486 1.00 73.69 83 VAL A CA 1
ATOM 664 C C . VAL A 1 83 ? 3.782 -13.813 6.597 1.00 73.69 83 VAL A C 1
ATOM 666 O O . VAL A 1 83 ? 3.361 -12.697 6.883 1.00 73.69 83 VAL A O 1
ATOM 669 N N . LEU A 1 84 ? 3.336 -14.499 5.541 1.00 75.12 84 LEU A N 1
ATOM 670 C CA . LEU A 1 84 ? 2.243 -14.048 4.671 1.00 75.12 84 LEU A CA 1
ATOM 671 C C . LEU A 1 84 ? 1.181 -15.144 4.566 1.00 75.12 84 LEU A C 1
ATOM 673 O O . LEU A 1 84 ? 1.509 -16.324 4.418 1.00 75.12 84 LEU A O 1
ATOM 677 N N . TRP A 1 85 ? -0.089 -14.757 4.633 1.00 82.38 85 TRP A N 1
ATOM 678 C CA . TRP A 1 85 ? -1.233 -15.655 4.506 1.00 82.38 85 TRP A CA 1
ATOM 679 C C . TRP A 1 85 ? -2.430 -14.903 3.916 1.00 82.38 85 TRP A C 1
ATOM 681 O O . TRP A 1 85 ? -2.500 -13.681 3.990 1.00 82.38 85 TRP A O 1
ATOM 691 N N . ASN A 1 86 ? -3.364 -15.635 3.304 1.00 74.44 86 ASN A N 1
ATOM 692 C CA . ASN A 1 86 ? -4.460 -15.024 2.541 1.00 74.44 86 ASN A CA 1
ATOM 693 C C . ASN A 1 86 ? -5.768 -14.892 3.327 1.00 74.44 86 ASN A C 1
ATOM 695 O O . ASN A 1 86 ? -6.583 -14.036 3.010 1.00 74.44 86 ASN A O 1
ATOM 699 N N . GLN A 1 87 ? -6.013 -15.784 4.289 1.00 85.06 87 GLN A N 1
ATOM 700 C CA . GLN A 1 87 ? -7.296 -15.880 4.987 1.00 85.06 87 GLN A CA 1
ATOM 701 C C . GLN A 1 87 ? -7.095 -15.606 6.472 1.00 85.06 87 GLN A C 1
ATOM 703 O O . GLN A 1 87 ? -6.263 -16.279 7.074 1.00 85.06 87 GLN A O 1
ATOM 708 N N . PRO A 1 88 ? -7.850 -14.679 7.084 1.00 85.38 88 PRO A N 1
ATOM 709 C CA . PRO A 1 88 ? -7.556 -14.208 8.434 1.00 85.38 88 PRO A CA 1
ATOM 710 C C . PRO A 1 88 ? -7.672 -15.309 9.500 1.00 85.38 88 PRO A C 1
ATOM 712 O O . PRO A 1 88 ? -6.990 -15.229 10.509 1.00 85.38 88 PRO A O 1
ATOM 715 N N . GLY A 1 89 ? -8.490 -16.348 9.285 1.00 89.81 89 GLY A N 1
ATOM 716 C CA . GLY A 1 89 ? -8.640 -17.461 10.233 1.00 89.81 89 GLY A CA 1
ATOM 717 C C . GLY A 1 89 ? -9.392 -17.079 11.515 1.00 89.81 89 GLY A C 1
ATOM 718 O O . GLY A 1 89 ? -9.861 -15.956 11.659 1.00 89.81 89 GLY A O 1
ATOM 719 N N . ASN A 1 90 ? -9.542 -18.015 12.453 1.00 91.81 90 ASN A N 1
ATOM 720 C CA . ASN A 1 90 ? -10.246 -17.797 13.732 1.00 91.81 90 ASN A CA 1
ATOM 721 C C . ASN A 1 90 ? -9.300 -17.729 14.941 1.00 91.81 90 ASN A C 1
ATOM 723 O O . ASN A 1 90 ? -9.750 -17.832 16.077 1.00 91.81 90 ASN A O 1
ATOM 727 N N . ASP A 1 91 ? -8.000 -17.579 14.692 1.00 89.88 91 ASP A N 1
ATOM 728 C CA . ASP A 1 91 ? -7.005 -17.347 15.735 1.00 89.88 91 ASP A CA 1
ATOM 729 C C . ASP A 1 91 ? -6.937 -15.862 16.128 1.00 89.88 91 ASP A C 1
ATOM 731 O O . ASP A 1 91 ? -7.679 -15.023 15.613 1.00 89.88 91 ASP A O 1
ATOM 735 N N . ILE A 1 92 ? -6.031 -15.533 17.050 1.00 90.56 92 ILE A N 1
ATOM 736 C CA . ILE A 1 92 ? -5.878 -14.172 17.566 1.00 90.56 92 ILE A CA 1
ATOM 737 C C . ILE A 1 92 ? -5.487 -13.153 16.484 1.00 90.56 92 ILE A C 1
ATOM 739 O O . ILE A 1 92 ? -5.921 -12.006 16.548 1.00 90.56 92 ILE A O 1
ATOM 743 N N . THR A 1 93 ? -4.741 -13.559 15.450 1.00 90.19 93 THR A N 1
ATOM 744 C CA . THR A 1 93 ? -4.366 -12.660 14.347 1.00 90.19 93 THR A CA 1
ATOM 745 C C . THR A 1 93 ? -5.568 -12.358 13.458 1.00 90.19 93 THR A C 1
ATOM 747 O O . THR A 1 93 ? -5.773 -11.215 13.046 1.00 90.19 93 THR A O 1
ATOM 750 N N . GLY A 1 94 ? -6.422 -13.361 13.240 1.00 90.50 94 GLY A N 1
ATOM 751 C CA . GLY A 1 94 ? -7.706 -13.196 12.576 1.00 90.50 94 GLY A CA 1
ATOM 752 C C . GLY A 1 94 ? -8.692 -12.358 13.383 1.00 90.50 94 GLY A C 1
ATOM 753 O O . GLY A 1 94 ? -9.377 -11.510 12.811 1.00 90.50 94 GLY A O 1
ATOM 754 N N . ALA A 1 95 ? -8.754 -12.570 14.699 1.00 93.75 95 ALA A N 1
ATOM 755 C CA . ALA A 1 95 ? -9.578 -11.778 15.604 1.00 93.75 95 ALA A CA 1
ATOM 756 C C . ALA A 1 95 ? -9.133 -10.310 15.613 1.00 93.75 95 ALA A C 1
ATOM 758 O O . ALA A 1 95 ? -9.976 -9.435 15.452 1.00 93.75 95 ALA A O 1
ATOM 759 N N . MET A 1 96 ? -7.826 -10.039 15.695 1.00 92.00 96 MET A N 1
ATOM 760 C CA . MET A 1 96 ? -7.268 -8.686 15.595 1.00 92.00 96 MET A CA 1
ATOM 761 C C . MET A 1 96 ? -7.670 -8.007 14.280 1.00 92.00 96 MET A C 1
ATOM 763 O O . MET A 1 96 ? -8.146 -6.879 14.297 1.00 92.00 96 MET A O 1
ATOM 767 N N . ALA A 1 97 ? -7.566 -8.707 13.147 1.00 89.06 97 ALA A N 1
ATOM 768 C CA . ALA A 1 97 ? -7.939 -8.147 11.847 1.00 89.06 97 ALA A CA 1
ATOM 769 C C . ALA A 1 97 ? -9.445 -7.838 11.706 1.00 89.06 97 ALA A C 1
ATOM 771 O O . ALA A 1 97 ? -9.822 -7.047 10.843 1.00 89.06 97 ALA A O 1
ATOM 772 N N . ARG A 1 98 ? -10.311 -8.471 12.512 1.00 93.88 98 ARG A N 1
ATOM 773 C CA . ARG A 1 98 ? -11.779 -8.349 12.424 1.00 93.88 98 ARG A CA 1
ATOM 774 C C . ARG A 1 98 ? -12.431 -7.616 13.587 1.00 93.88 98 ARG A C 1
ATOM 776 O O . ARG A 1 98 ? -13.623 -7.339 13.510 1.00 93.88 98 ARG A O 1
ATOM 783 N N . CYS A 1 99 ? -11.715 -7.373 14.681 1.00 92.19 99 CYS A N 1
ATOM 784 C CA . CYS A 1 99 ? -12.324 -6.782 15.862 1.00 92.19 99 CYS A CA 1
ATOM 785 C C . CYS A 1 99 ? -12.789 -5.353 15.567 1.00 92.19 99 CYS A C 1
ATOM 787 O O . CYS A 1 99 ? -12.218 -4.659 14.723 1.00 92.19 99 CYS A O 1
ATOM 789 N N . GLU A 1 100 ? -13.807 -4.903 16.299 1.00 87.00 100 GLU A N 1
ATOM 790 C CA . GLU A 1 100 ? -14.409 -3.576 16.123 1.00 87.00 100 GLU A CA 1
ATOM 791 C C . GLU A 1 100 ? -13.369 -2.448 16.218 1.00 87.00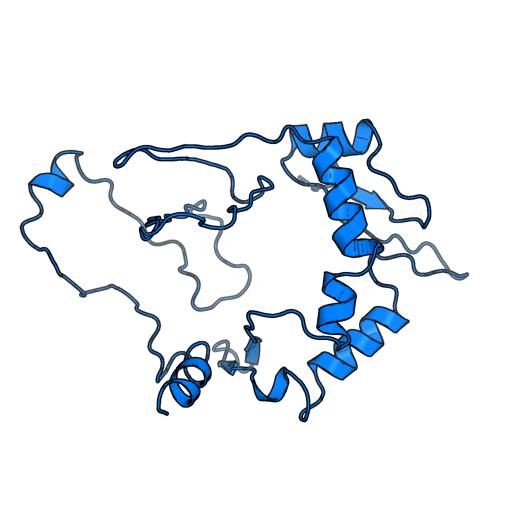 100 GLU A C 1
ATOM 793 O O . GLU A 1 100 ? -13.423 -1.476 15.467 1.00 87.00 100 GLU A O 1
ATOM 798 N N . LYS A 1 101 ? -12.353 -2.615 17.078 1.00 84.94 101 LYS A N 1
ATOM 799 C CA . LYS A 1 101 ? -11.250 -1.655 17.217 1.00 84.94 101 LYS A CA 1
ATOM 800 C C . LYS A 1 101 ? -10.529 -1.421 15.885 1.00 84.94 101 LYS A C 1
ATOM 802 O O . LYS A 1 101 ? -10.197 -0.282 15.580 1.00 84.94 101 LYS A O 1
ATOM 807 N N . VAL A 1 102 ? -10.305 -2.461 15.080 1.00 86.81 102 VAL A N 1
ATOM 808 C CA . VAL A 1 102 ? -9.572 -2.370 13.805 1.00 86.81 102 VAL A CA 1
ATOM 809 C C . VAL A 1 102 ? -10.530 -2.202 12.628 1.00 86.81 102 VAL A C 1
ATOM 811 O O . VAL A 1 102 ? -10.478 -1.191 11.926 1.00 86.81 102 VAL A O 1
ATOM 814 N N . ALA A 1 103 ? -11.419 -3.174 12.416 1.00 88.44 103 ALA A N 1
ATOM 815 C CA . ALA A 1 103 ? -12.337 -3.187 11.282 1.00 88.44 103 ALA A CA 1
ATOM 816 C C . ALA A 1 103 ? -13.386 -2.071 11.393 1.00 88.44 103 ALA A C 1
ATOM 818 O O . ALA A 1 103 ? -13.578 -1.319 10.440 1.00 88.44 103 ALA A O 1
ATOM 819 N N . GLY A 1 104 ? -13.982 -1.890 12.573 1.00 87.56 104 GLY A N 1
ATOM 820 C CA . GLY A 1 104 ? -14.963 -0.833 12.827 1.00 87.56 104 GLY A CA 1
ATOM 821 C C . GLY A 1 104 ? -14.368 0.570 12.707 1.00 87.56 104 GLY A C 1
ATOM 822 O O . GLY A 1 104 ? -14.963 1.446 12.083 1.00 87.56 104 GLY A O 1
ATOM 823 N N . THR A 1 105 ? -13.143 0.794 13.198 1.00 82.94 105 THR A N 1
ATOM 824 C CA . THR A 1 105 ? -12.429 2.068 12.967 1.00 82.94 105 THR A CA 1
ATOM 825 C C . THR A 1 105 ? -12.213 2.327 11.476 1.00 82.94 105 THR A C 1
ATOM 827 O O . THR A 1 105 ? -12.448 3.440 11.006 1.00 82.94 105 THR A O 1
ATOM 830 N N . MET A 1 106 ? -11.826 1.307 10.704 1.00 84.56 106 MET A N 1
ATOM 831 C CA . MET A 1 106 ? -11.669 1.429 9.252 1.00 84.56 106 MET A CA 1
ATOM 832 C C . MET A 1 106 ? -13.002 1.724 8.543 1.00 84.56 106 MET A C 1
ATOM 834 O O . MET A 1 106 ? -13.036 2.516 7.601 1.00 84.56 106 MET A O 1
ATOM 838 N N . GLU A 1 107 ? -14.111 1.128 8.986 1.00 86.62 107 GLU A N 1
ATOM 839 C CA . GLU A 1 107 ? -15.453 1.451 8.486 1.00 86.62 107 GLU A CA 1
ATOM 840 C C . GLU A 1 107 ? -15.866 2.885 8.818 1.00 86.62 107 GLU A C 1
ATOM 842 O O . GLU A 1 107 ? -16.429 3.573 7.970 1.00 86.62 107 GLU A O 1
ATOM 847 N N . LYS A 1 108 ? -15.570 3.365 10.030 1.00 83.19 108 LYS A N 1
ATOM 848 C CA . LYS A 1 108 ? -15.840 4.753 10.425 1.00 83.19 108 LYS A CA 1
ATOM 849 C C . LYS A 1 108 ? -15.046 5.728 9.565 1.00 83.19 108 LYS A C 1
ATOM 851 O O . LYS A 1 108 ? -15.651 6.626 8.995 1.00 83.19 108 LYS A O 1
ATOM 856 N N . ILE A 1 109 ? -13.739 5.514 9.391 1.00 81.50 109 ILE A N 1
ATOM 857 C CA . ILE A 1 109 ? -12.882 6.352 8.534 1.00 81.50 109 ILE A CA 1
ATOM 858 C C . ILE A 1 109 ? -13.446 6.431 7.106 1.00 81.50 109 ILE A C 1
ATOM 860 O O . ILE A 1 109 ? -13.548 7.520 6.544 1.00 81.50 109 ILE A O 1
ATOM 864 N N . GLN A 1 110 ? -13.898 5.307 6.540 1.00 82.75 110 GLN A N 1
ATOM 865 C CA . GLN A 1 110 ? -14.505 5.273 5.202 1.00 82.75 110 GLN A CA 1
ATOM 866 C C . GLN A 1 110 ? -15.776 6.125 5.058 1.00 82.75 110 GLN A C 1
ATOM 868 O O . GLN A 1 110 ? -16.102 6.511 3.942 1.00 82.75 110 GLN A O 1
ATOM 873 N N . LYS A 1 111 ? -16.496 6.439 6.144 1.00 82.75 111 LYS A N 1
ATOM 874 C CA . LYS A 1 111 ? -17.687 7.311 6.086 1.00 82.75 111 LYS A CA 1
ATOM 875 C C . LYS A 1 111 ? -17.334 8.777 5.848 1.00 82.75 111 LYS A C 1
ATOM 877 O O . LYS A 1 111 ? -18.176 9.531 5.369 1.00 82.75 111 LYS A O 1
ATOM 882 N N . PHE A 1 112 ? -16.117 9.175 6.205 1.00 79.38 112 PHE A N 1
ATOM 883 C CA . PHE A 1 112 ? -15.651 10.558 6.128 1.00 79.38 112 PHE A CA 1
ATOM 884 C C . PHE A 1 112 ? -14.763 10.806 4.910 1.00 79.38 112 PHE A C 1
ATOM 886 O O . PHE A 1 112 ? -14.713 11.922 4.398 1.00 79.38 112 PHE A O 1
ATOM 893 N N . LEU A 1 113 ? -14.088 9.770 4.413 1.00 81.00 113 LEU A N 1
ATOM 894 C CA . LEU A 1 113 ? -13.259 9.877 3.220 1.00 81.00 113 LEU A CA 1
ATOM 895 C C . LEU A 1 113 ? -14.095 9.632 1.962 1.00 81.00 113 LEU A C 1
ATOM 897 O O . LEU A 1 113 ? -14.725 8.577 1.854 1.00 81.00 113 LEU A O 1
ATOM 901 N N . PRO A 1 114 ? -14.084 10.551 0.980 1.00 80.12 114 PRO A N 1
ATOM 902 C CA . PRO A 1 114 ? -14.734 10.308 -0.298 1.00 80.12 114 PRO A CA 1
ATOM 903 C C . PRO A 1 114 ? -14.190 9.031 -0.947 1.00 80.12 114 PRO A C 1
ATOM 905 O O . PRO A 1 114 ? -12.996 8.926 -1.241 1.00 80.12 114 PRO A O 1
ATOM 908 N N . LEU A 1 115 ? -15.071 8.059 -1.197 1.00 82.69 115 LEU A N 1
ATOM 909 C CA . LEU A 1 115 ? -14.720 6.887 -1.988 1.00 82.69 115 LEU A CA 1
ATOM 910 C C . LEU A 1 115 ? -14.703 7.275 -3.465 1.00 82.69 115 LEU A C 1
ATOM 912 O O . LEU A 1 115 ? -15.742 7.555 -4.060 1.00 82.69 115 LEU A O 1
ATOM 916 N N . MET A 1 116 ? -13.515 7.250 -4.056 1.00 82.75 116 MET A N 1
ATOM 917 C CA . MET A 1 116 ? -13.320 7.484 -5.480 1.00 82.75 116 MET A CA 1
ATOM 918 C C . MET A 1 116 ? -12.877 6.187 -6.145 1.00 82.75 116 MET A C 1
ATOM 920 O O . MET A 1 116 ? -11.782 5.683 -5.885 1.00 82.75 116 MET A O 1
ATOM 924 N N . HIS A 1 117 ? -13.726 5.648 -7.017 1.00 86.19 117 HIS A N 1
ATOM 925 C CA . HIS A 1 117 ? -13.336 4.546 -7.886 1.00 86.19 117 HIS A CA 1
ATOM 926 C C . HIS A 1 117 ? -12.440 5.082 -9.001 1.00 86.19 117 HIS A C 1
ATOM 928 O O . HIS A 1 117 ? -12.842 5.948 -9.775 1.00 86.19 117 HIS A O 1
ATOM 934 N N . VAL A 1 118 ? -11.210 4.572 -9.061 1.00 83.81 118 VAL A N 1
ATOM 935 C CA . VAL A 1 118 ? -10.271 4.878 -10.142 1.00 83.81 118 VAL A CA 1
ATOM 936 C C . VAL A 1 118 ? -10.381 3.770 -11.182 1.00 83.81 118 VAL A C 1
ATOM 938 O O . VAL A 1 118 ? -9.731 2.728 -11.077 1.00 83.81 118 VAL A O 1
ATOM 941 N N . GLU A 1 119 ? -11.240 3.996 -12.167 1.00 84.50 119 GLU A N 1
ATOM 942 C CA . GLU A 1 119 ? -11.343 3.157 -13.357 1.00 84.50 119 GLU A CA 1
ATOM 943 C C . GLU A 1 119 ? -10.340 3.656 -14.397 1.00 84.50 119 GLU A C 1
ATOM 945 O O . GLU A 1 119 ? -10.254 4.854 -14.660 1.00 84.50 119 GLU A O 1
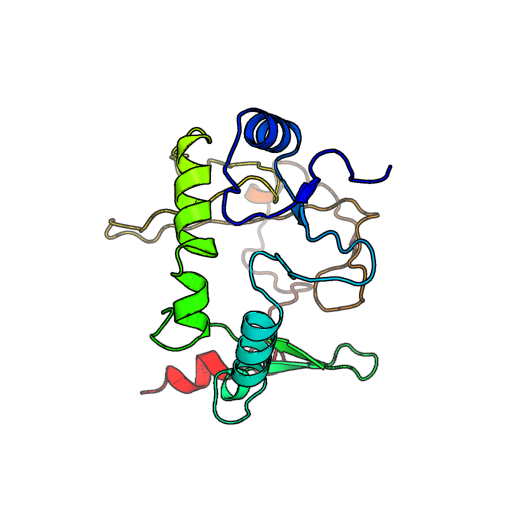ATOM 950 N N . LEU A 1 120 ? -9.526 2.742 -14.923 1.00 80.19 120 LEU A N 1
ATOM 951 C CA . LEU A 1 120 ? -8.405 3.046 -15.809 1.00 80.19 120 LEU A CA 1
ATOM 952 C C . LEU A 1 120 ? -8.481 2.161 -17.048 1.00 80.19 120 LEU A C 1
ATOM 954 O O . LEU A 1 120 ? -8.689 0.948 -16.931 1.00 80.19 120 LEU A O 1
ATOM 958 N N . GLU A 1 121 ? -8.239 2.754 -18.211 1.00 84.69 121 GLU A N 1
ATOM 959 C CA . GLU A 1 121 ? -8.098 2.038 -19.473 1.00 84.69 121 GLU A CA 1
ATOM 960 C C . GLU A 1 121 ? -6.652 1.541 -19.671 1.00 84.69 121 GLU A C 1
ATOM 962 O O . GLU A 1 121 ? -5.705 2.046 -19.050 1.00 84.69 121 GLU A O 1
ATOM 967 N N . PRO A 1 122 ? -6.417 0.536 -20.539 1.00 86.94 122 PRO A N 1
ATOM 968 C CA . PRO A 1 122 ? -5.068 0.097 -20.870 1.00 86.94 122 PRO A CA 1
ATOM 969 C C . PRO A 1 122 ? -4.192 1.251 -21.383 1.00 86.94 122 PRO A C 1
ATOM 971 O O . PRO A 1 122 ? -4.420 1.793 -22.461 1.00 86.94 122 PRO A O 1
ATOM 974 N N . GLY A 1 123 ? -3.139 1.571 -20.630 1.00 82.00 123 GLY A N 1
ATOM 975 C CA . GLY A 1 123 ? -2.210 2.663 -20.938 1.00 82.00 123 GLY A CA 1
ATOM 976 C C . GLY A 1 123 ? -2.304 3.849 -19.980 1.00 82.00 123 GLY A C 1
ATOM 977 O O . GLY A 1 123 ? -1.370 4.651 -19.945 1.00 82.00 123 GLY A O 1
ATOM 978 N N . ASP A 1 124 ? -3.358 3.924 -19.166 1.00 85.69 124 ASP A N 1
ATOM 979 C CA . ASP A 1 124 ? -3.484 4.951 -18.137 1.00 85.69 124 ASP A CA 1
ATOM 980 C C . ASP A 1 124 ? -2.537 4.698 -16.957 1.00 85.69 124 ASP A C 1
ATOM 982 O O . ASP A 1 124 ? -2.125 3.570 -16.664 1.00 85.69 124 ASP A O 1
ATOM 986 N N . ALA A 1 125 ? -2.199 5.776 -16.249 1.00 79.44 125 ALA A N 1
ATOM 987 C CA . ALA A 1 125 ? -1.354 5.735 -15.066 1.00 79.44 125 ALA A CA 1
ATOM 988 C C . ALA A 1 125 ? -1.973 6.549 -13.927 1.00 79.44 125 ALA A C 1
ATOM 990 O O . ALA A 1 125 ? -2.372 7.698 -14.111 1.00 79.44 125 ALA A O 1
ATOM 991 N N . LEU A 1 126 ? -1.978 5.964 -12.728 1.00 81.94 126 LEU A N 1
ATOM 992 C CA . LEU A 1 126 ? -2.313 6.652 -11.487 1.00 81.94 126 LEU A CA 1
ATOM 993 C C . LEU A 1 126 ? -1.025 6.989 -10.730 1.00 81.94 126 LEU A C 1
ATOM 995 O O . LEU A 1 126 ? -0.266 6.096 -10.354 1.00 81.94 126 LEU A O 1
ATOM 999 N N . PHE A 1 127 ? -0.808 8.275 -10.463 1.00 76.44 127 PHE A N 1
ATOM 1000 C CA . PHE A 1 127 ? 0.239 8.752 -9.562 1.00 76.44 127 PHE A CA 1
ATOM 1001 C C . PHE A 1 127 ? -0.406 9.164 -8.244 1.00 76.44 127 PHE A C 1
ATOM 1003 O O . PHE A 1 127 ? -1.272 10.036 -8.227 1.00 76.44 127 PHE A O 1
ATOM 1010 N N . PHE A 1 128 ? 0.013 8.553 -7.139 1.00 81.44 128 PHE A N 1
ATOM 1011 C CA . PHE A 1 128 ? -0.525 8.858 -5.818 1.00 81.44 128 PHE A CA 1
ATOM 1012 C C . PHE A 1 128 ? 0.555 8.733 -4.742 1.00 81.44 128 PHE A C 1
ATOM 1014 O O . PHE A 1 128 ? 1.561 8.043 -4.915 1.00 81.44 128 PHE A O 1
ATOM 1021 N N . HIS A 1 129 ? 0.363 9.442 -3.632 1.00 83.44 129 HIS A N 1
ATOM 1022 C CA . HIS A 1 129 ? 1.256 9.363 -2.482 1.00 83.44 129 HIS A CA 1
ATOM 1023 C C . HIS A 1 129 ? 1.041 8.035 -1.738 1.00 83.44 129 HIS A C 1
ATOM 1025 O O . HIS A 1 129 ? -0.100 7.640 -1.527 1.00 83.44 129 HIS A O 1
ATOM 1031 N N . CYS A 1 130 ? 2.105 7.365 -1.282 1.00 80.69 130 CYS A N 1
ATOM 1032 C CA . CYS A 1 130 ? 1.998 6.031 -0.666 1.00 80.69 130 CYS A CA 1
ATOM 1033 C C . CYS A 1 130 ? 1.161 5.988 0.624 1.00 80.69 130 CYS A C 1
ATOM 1035 O O . CYS A 1 130 ? 0.628 4.935 0.960 1.00 80.69 130 CYS A O 1
ATOM 1037 N N . ASN A 1 131 ? 1.023 7.121 1.319 1.00 79.44 131 ASN A N 1
ATOM 1038 C CA . ASN A 1 131 ? 0.185 7.224 2.518 1.00 79.44 131 ASN A CA 1
ATOM 1039 C C . ASN A 1 131 ? -1.305 7.435 2.215 1.00 79.44 131 ASN A C 1
ATOM 1041 O O . ASN A 1 131 ? -2.106 7.306 3.132 1.00 79.44 131 ASN A O 1
ATOM 1045 N N . LEU A 1 132 ? -1.691 7.748 0.969 1.00 80.94 132 LEU A N 1
ATOM 1046 C CA . LEU A 1 132 ? -3.107 7.859 0.613 1.00 80.94 132 LEU A CA 1
ATOM 1047 C C . LEU A 1 132 ? -3.805 6.553 0.994 1.00 80.94 132 LEU A C 1
ATOM 1049 O O . LEU A 1 132 ? -3.341 5.487 0.593 1.00 80.94 132 LEU A O 1
ATOM 1053 N N . LEU A 1 133 ? -4.905 6.610 1.744 1.00 83.50 133 LEU A N 1
ATOM 1054 C CA . LEU A 1 133 ? -5.667 5.401 2.032 1.00 83.50 133 LEU A CA 1
ATOM 1055 C C . LEU A 1 133 ? -6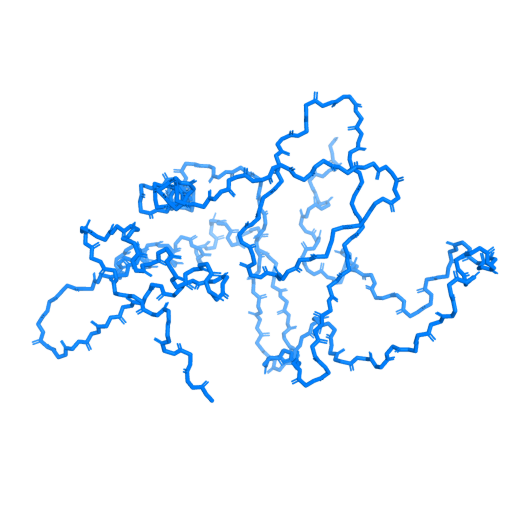.252 4.875 0.721 1.00 83.50 133 LEU A C 1
ATOM 1057 O O . LEU A 1 133 ? -7.074 5.529 0.086 1.00 83.50 133 LEU A O 1
ATOM 1061 N N . HIS A 1 134 ? -5.803 3.698 0.305 1.00 86.75 134 HIS A N 1
ATOM 1062 C CA . HIS A 1 134 ? -6.203 3.090 -0.953 1.00 86.75 134 HIS A CA 1
ATOM 1063 C C . HIS A 1 134 ? -6.399 1.592 -0.761 1.00 86.75 134 HIS A C 1
ATOM 1065 O O . HIS A 1 134 ? -5.735 0.950 0.053 1.00 86.75 134 HIS A O 1
ATOM 1071 N N . ARG A 1 135 ? -7.318 1.028 -1.541 1.00 87.31 135 ARG A N 1
ATOM 1072 C CA . ARG A 1 135 ? -7.516 -0.414 -1.634 1.00 87.31 135 ARG A CA 1
ATOM 1073 C C . ARG A 1 135 ? -7.834 -0.798 -3.064 1.00 87.31 135 ARG A C 1
ATOM 1075 O O . ARG A 1 135 ? -8.279 0.029 -3.855 1.00 87.31 135 ARG A O 1
ATOM 1082 N N . SER A 1 136 ? -7.638 -2.070 -3.379 1.00 85.62 136 SER A N 1
ATOM 1083 C CA . SER A 1 136 ? -8.194 -2.639 -4.595 1.00 85.62 136 SER A CA 1
ATOM 1084 C C . SER A 1 136 ? -9.474 -3.385 -4.282 1.00 85.62 136 SER A C 1
ATOM 1086 O O . SER A 1 136 ? -9.496 -4.169 -3.336 1.00 85.62 136 SER A O 1
ATOM 1088 N N . GLU A 1 137 ? -10.485 -3.208 -5.119 1.00 85.12 137 GLU A N 1
ATOM 1089 C CA . GLU A 1 137 ? -11.713 -3.984 -5.005 1.00 85.12 137 GLU A CA 1
ATOM 1090 C C . GLU A 1 137 ? -11.551 -5.393 -5.595 1.00 85.12 137 GLU A C 1
ATOM 1092 O O . GLU A 1 137 ? -10.616 -5.655 -6.373 1.00 85.12 137 GLU A O 1
ATOM 1097 N N . GLN A 1 138 ? -12.452 -6.298 -5.207 1.00 83.94 138 GLN A N 1
ATOM 1098 C CA . GLN A 1 138 ? -12.503 -7.662 -5.726 1.00 83.94 138 GLN A CA 1
ATOM 1099 C C . GLN A 1 138 ? -12.644 -7.652 -7.258 1.00 83.94 138 GLN A C 1
ATOM 1101 O O . GLN A 1 138 ? -13.454 -6.927 -7.832 1.00 83.94 138 GLN A O 1
ATOM 1106 N N . ASN A 1 139 ? -11.851 -8.477 -7.949 1.00 83.81 139 ASN A N 1
ATOM 1107 C CA . ASN A 1 139 ? -12.006 -8.647 -9.392 1.00 83.81 139 ASN A CA 1
ATOM 1108 C C . ASN A 1 139 ? -13.179 -9.596 -9.666 1.00 83.81 139 ASN A C 1
ATOM 1110 O O . ASN A 1 139 ? -13.083 -10.785 -9.359 1.00 83.81 139 ASN A O 1
ATOM 1114 N N . HIS A 1 140 ? -14.260 -9.065 -10.236 1.00 82.69 140 HIS A N 1
ATOM 1115 C CA . HIS A 1 140 ? -15.463 -9.819 -10.610 1.00 82.69 140 HIS A CA 1
ATOM 1116 C C . HIS A 1 140 ? -15.507 -10.215 -12.096 1.00 82.69 140 HIS A C 1
ATOM 1118 O O . HIS A 1 140 ? -16.484 -10.813 -12.538 1.00 82.69 140 HIS A O 1
ATOM 1124 N N . SER A 1 141 ? -14.475 -9.881 -12.877 1.00 85.12 141 SER A N 1
ATOM 1125 C CA . SER A 1 141 ? -14.400 -10.233 -14.300 1.00 85.12 141 SER A CA 1
ATOM 1126 C C . SER A 1 141 ? -13.768 -11.608 -14.539 1.00 85.12 141 SER A C 1
ATOM 1128 O O . SER A 1 141 ? -13.078 -12.158 -13.680 1.00 85.12 141 SER A O 1
ATOM 1130 N N . ASP A 1 142 ? -13.942 -12.133 -15.751 1.00 90.44 142 ASP A N 1
ATOM 1131 C CA . ASP A 1 142 ? -13.251 -13.319 -16.271 1.00 90.44 142 ASP A CA 1
ATOM 1132 C C . ASP A 1 142 ? -11.812 -13.019 -16.742 1.00 90.44 142 ASP A C 1
ATOM 1134 O O . ASP A 1 142 ? -11.078 -13.917 -17.162 1.00 90.44 142 ASP A O 1
ATOM 1138 N N . LYS A 1 143 ? -11.379 -11.755 -16.656 1.00 83.56 143 LYS A N 1
ATOM 1139 C CA . LYS A 1 143 ? -10.067 -11.287 -17.112 1.00 83.56 143 LYS A CA 1
ATOM 1140 C C . LYS A 1 143 ? -9.123 -11.032 -15.944 1.00 83.56 143 LYS A C 1
ATOM 1142 O O . LYS A 1 143 ? -9.507 -10.639 -14.843 1.00 83.56 143 LYS A O 1
ATOM 1147 N N . ARG A 1 144 ? -7.823 -11.200 -16.201 1.00 86.00 144 ARG A N 1
ATOM 1148 C CA . ARG A 1 144 ? -6.771 -10.805 -15.254 1.00 86.00 144 ARG A CA 1
ATOM 1149 C C . ARG A 1 144 ? -6.566 -9.291 -15.312 1.00 86.00 144 ARG A C 1
ATOM 1151 O O . ARG A 1 144 ? -6.279 -8.757 -16.379 1.00 86.00 144 ARG A O 1
ATOM 1158 N N . ARG A 1 145 ? -6.610 -8.625 -14.156 1.00 84.69 145 ARG A N 1
ATOM 1159 C CA . ARG A 1 145 ? -6.163 -7.233 -14.006 1.00 84.69 145 ARG A CA 1
ATOM 1160 C C . ARG A 1 145 ? -4.644 -7.199 -13.830 1.00 84.69 145 ARG A C 1
ATOM 1162 O O . ARG A 1 145 ? -4.130 -7.759 -12.863 1.00 84.69 145 ARG A O 1
ATOM 1169 N N . TRP A 1 146 ? -3.938 -6.539 -14.743 1.00 85.62 146 TRP A N 1
ATOM 1170 C CA . TRP A 1 146 ? -2.504 -6.268 -14.615 1.00 85.62 146 TRP A CA 1
ATOM 1171 C C . TRP A 1 146 ? -2.291 -4.846 -14.105 1.00 85.62 146 TRP A C 1
ATOM 1173 O O . TRP A 1 146 ? -2.870 -3.907 -14.639 1.00 85.62 146 TRP A O 1
ATOM 1183 N N . ALA A 1 147 ? -1.445 -4.697 -13.090 1.00 84.94 147 ALA A N 1
ATOM 1184 C CA . ALA A 1 147 ? -0.967 -3.407 -12.612 1.00 84.94 147 ALA A CA 1
ATOM 1185 C C . ALA A 1 147 ? 0.563 -3.448 -12.561 1.00 84.94 147 ALA A C 1
ATOM 1187 O O . ALA A 1 147 ? 1.138 -4.413 -12.053 1.00 84.94 147 ALA A O 1
ATOM 1188 N N . PHE A 1 148 ? 1.214 -2.415 -13.095 1.00 86.62 148 PHE A N 1
ATOM 1189 C CA . PHE A 1 148 ? 2.662 -2.250 -13.018 1.00 86.62 148 PHE A CA 1
ATOM 1190 C C . PHE A 1 148 ? 2.974 -1.112 -12.047 1.00 86.62 148 PHE A C 1
ATOM 1192 O O . PHE A 1 148 ? 2.717 0.051 -12.348 1.00 86.62 148 PHE A O 1
ATOM 1199 N N . LEU A 1 149 ? 3.471 -1.458 -10.858 1.00 87.81 149 LEU A N 1
ATOM 1200 C CA . LEU A 1 149 ? 3.709 -0.500 -9.782 1.00 87.81 149 LEU A CA 1
ATOM 1201 C C . LEU A 1 149 ? 5.174 -0.063 -9.775 1.00 87.81 149 LEU A C 1
ATOM 1203 O O . LEU A 1 149 ? 6.077 -0.898 -9.738 1.00 87.81 149 LEU A O 1
ATOM 1207 N N . VAL A 1 150 ? 5.398 1.251 -9.757 1.00 87.94 150 VAL A N 1
ATOM 1208 C CA . VAL A 1 150 ? 6.722 1.859 -9.597 1.00 87.94 150 VAL A CA 1
ATOM 1209 C C . VAL A 1 150 ? 6.654 2.844 -8.437 1.00 87.94 150 VAL A C 1
ATOM 1211 O O . VAL A 1 150 ? 5.879 3.796 -8.473 1.00 87.94 150 VAL A O 1
ATOM 1214 N N . ALA A 1 151 ? 7.452 2.605 -7.400 1.00 86.44 151 ALA A N 1
ATOM 1215 C CA . ALA A 1 151 ? 7.532 3.471 -6.231 1.00 86.44 151 ALA A CA 1
ATOM 1216 C C . ALA A 1 151 ? 8.791 4.342 -6.303 1.00 86.44 151 ALA A C 1
ATOM 1218 O O . ALA A 1 151 ? 9.878 3.850 -6.603 1.00 86.44 151 ALA A O 1
ATOM 1219 N N . TYR A 1 152 ? 8.644 5.630 -5.996 1.00 81.38 152 TYR A N 1
ATOM 1220 C CA . TYR A 1 152 ? 9.746 6.588 -5.939 1.00 81.38 152 TYR A CA 1
ATOM 1221 C C . TYR A 1 152 ? 9.907 7.120 -4.513 1.00 81.38 152 TYR A C 1
ATOM 1223 O O . TYR A 1 152 ? 8.926 7.449 -3.850 1.00 81.38 152 TYR A O 1
ATOM 1231 N N . ASN A 1 153 ? 11.150 7.264 -4.059 1.00 82.00 153 ASN A N 1
ATOM 1232 C CA . ASN A 1 153 ? 11.520 7.953 -2.824 1.00 82.00 153 ASN A CA 1
ATOM 1233 C C . ASN A 1 153 ? 12.558 9.052 -3.114 1.00 82.00 153 ASN A C 1
ATOM 1235 O O . ASN A 1 153 ? 13.203 9.072 -4.163 1.00 82.00 153 ASN A O 1
ATOM 1239 N N . ARG A 1 154 ? 12.734 9.995 -2.177 1.00 81.12 154 ARG A N 1
ATOM 1240 C CA . ARG A 1 154 ? 13.844 10.960 -2.259 1.00 81.12 154 ARG A CA 1
ATOM 1241 C C . ARG A 1 154 ? 15.179 10.225 -2.146 1.00 81.12 154 ARG A C 1
ATOM 1243 O O . ARG A 1 154 ? 15.293 9.303 -1.347 1.00 81.12 154 ARG A O 1
ATOM 1250 N N . ALA A 1 155 ? 16.207 10.717 -2.837 1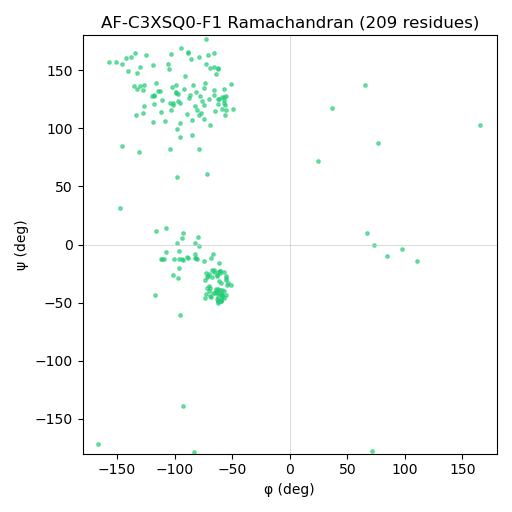.00 83.62 155 ALA A N 1
ATOM 1251 C CA . ALA A 1 155 ? 17.572 10.187 -2.740 1.00 83.62 155 ALA A CA 1
ATOM 1252 C C . ALA A 1 155 ? 18.118 10.158 -1.300 1.00 83.62 155 ALA A C 1
ATOM 1254 O O . ALA A 1 155 ? 18.903 9.289 -0.941 1.00 83.62 155 ALA A O 1
ATOM 1255 N N . SER A 1 156 ? 17.670 11.095 -0.463 1.00 85.31 156 SER A N 1
ATOM 1256 C CA . SER A 1 156 ? 18.024 11.169 0.955 1.00 85.31 156 SER A CA 1
ATOM 1257 C C . SER A 1 156 ? 17.201 10.242 1.857 1.00 85.31 156 SER A C 1
ATOM 1259 O O . SER A 1 156 ? 17.489 10.158 3.045 1.00 85.31 156 SER A O 1
ATOM 1261 N N . ASN A 1 157 ? 16.152 9.592 1.342 1.00 82.69 157 ASN A N 1
ATOM 1262 C CA . ASN A 1 157 ? 15.238 8.748 2.112 1.00 82.69 157 ASN A CA 1
ATOM 1263 C C . ASN A 1 157 ? 15.613 7.269 1.974 1.00 82.69 157 ASN A C 1
ATOM 1265 O O . ASN A 1 157 ? 14.820 6.458 1.490 1.00 82.69 157 ASN A O 1
ATOM 1269 N N . ASN A 1 158 ? 16.848 6.940 2.349 1.00 81.69 158 ASN A N 1
ATOM 1270 C CA . ASN A 1 158 ? 17.261 5.550 2.484 1.00 81.69 158 ASN A CA 1
ATOM 1271 C C . ASN A 1 158 ? 16.553 4.907 3.681 1.00 81.69 158 ASN A C 1
ATOM 1273 O O . ASN A 1 158 ? 16.238 5.604 4.650 1.00 81.69 158 ASN A O 1
ATOM 1277 N N . PRO A 1 159 ? 16.334 3.582 3.649 1.00 75.06 159 PRO A N 1
ATOM 1278 C CA . PRO A 1 159 ? 15.896 2.863 4.829 1.00 75.06 159 PRO A CA 1
ATOM 1279 C C . PRO A 1 159 ? 16.779 3.165 6.039 1.00 75.06 159 PRO A C 1
ATOM 1281 O O . PRO A 1 159 ? 18.004 3.191 5.921 1.00 75.06 159 PRO A O 1
ATOM 1284 N N . VAL A 1 160 ? 16.144 3.353 7.199 1.00 71.69 160 VAL A N 1
ATOM 1285 C CA . VAL A 1 160 ? 16.841 3.606 8.472 1.00 71.69 160 VAL A CA 1
ATOM 1286 C C . VAL A 1 160 ? 17.785 2.450 8.822 1.00 71.69 160 VAL A C 1
ATOM 1288 O O . VAL A 1 160 ? 18.851 2.681 9.378 1.00 71.69 160 VAL A O 1
ATOM 1291 N N . ILE A 1 161 ? 17.409 1.222 8.453 1.00 70.56 161 ILE A N 1
ATOM 1292 C CA . ILE A 1 161 ? 18.204 0.004 8.637 1.00 70.56 161 ILE A CA 1
ATOM 1293 C C . ILE A 1 161 ? 18.587 -0.546 7.257 1.00 70.56 161 ILE A C 1
ATOM 1295 O O . ILE A 1 161 ? 17.734 -0.661 6.368 1.00 70.56 161 ILE A O 1
ATOM 1299 N N . GLU A 1 162 ? 19.863 -0.884 7.063 1.00 66.75 162 GLU A N 1
ATOM 1300 C CA . GLU A 1 162 ? 20.358 -1.512 5.832 1.00 66.75 162 GLU A CA 1
ATOM 1301 C C . GLU A 1 162 ? 19.693 -2.876 5.593 1.00 66.75 162 GLU A C 1
ATOM 1303 O O . GLU A 1 162 ? 19.705 -3.726 6.471 1.00 66.75 162 GLU A O 1
ATOM 1308 N N . HIS A 1 163 ? 19.078 -3.091 4.422 1.00 61.47 163 HIS A N 1
ATOM 1309 C CA . HIS A 1 163 ? 18.477 -4.378 4.029 1.00 61.47 163 HIS A CA 1
ATOM 1310 C C . HIS A 1 163 ? 18.153 -4.401 2.513 1.00 61.47 163 HIS A C 1
ATOM 1312 O O . HIS A 1 163 ? 18.532 -3.478 1.801 1.00 61.47 163 HIS A O 1
ATOM 1318 N N . HIS A 1 164 ? 17.450 -5.434 2.001 1.00 61.28 164 HIS A N 1
ATOM 1319 C CA . HIS A 1 164 ? 17.123 -5.589 0.558 1.00 61.28 164 HIS A CA 1
ATOM 1320 C C . HIS A 1 164 ? 16.360 -4.451 -0.100 1.00 61.28 164 HIS A C 1
ATOM 1322 O O . HIS A 1 164 ? 16.363 -4.386 -1.329 1.00 61.28 164 HIS A O 1
ATOM 1328 N N . HIS A 1 165 ? 15.623 -3.628 0.651 1.00 68.94 165 HIS A N 1
ATOM 1329 C CA . HIS A 1 165 ? 14.940 -2.533 -0.013 1.00 68.94 165 HIS A CA 1
ATOM 1330 C C . HIS A 1 165 ? 15.997 -1.629 -0.641 1.00 68.94 165 HIS A C 1
ATOM 1332 O O . HIS A 1 165 ? 16.932 -1.216 0.053 1.00 68.94 165 HIS A O 1
ATOM 1338 N N . PRO A 1 166 ? 15.887 -1.375 -1.956 1.00 66.88 166 PRO A N 1
ATOM 1339 C CA . PRO A 1 166 ? 16.939 -0.715 -2.694 1.00 66.88 166 PRO A CA 1
ATOM 1340 C C . PRO A 1 166 ? 17.219 0.635 -2.050 1.00 66.88 166 PRO A C 1
ATOM 1342 O O . PRO A 1 166 ? 16.328 1.469 -1.866 1.00 66.88 166 PRO A O 1
ATOM 1345 N N . ARG A 1 167 ? 18.484 0.836 -1.690 1.00 79.25 167 ARG A N 1
ATOM 1346 C CA . ARG A 1 167 ? 18.997 2.163 -1.378 1.00 79.25 167 ARG A CA 1
ATOM 1347 C C . ARG A 1 167 ? 18.974 3.009 -2.636 1.00 79.25 167 ARG A C 1
ATOM 1349 O O . ARG A 1 167 ? 18.865 2.500 -3.756 1.00 79.25 167 ARG A O 1
ATOM 1356 N N . TYR A 1 168 ? 19.103 4.313 -2.442 1.00 83.75 168 TYR A N 1
ATOM 1357 C CA . TYR A 1 168 ? 19.183 5.243 -3.546 1.00 83.75 168 TYR A CA 1
ATOM 1358 C C . TYR A 1 168 ? 20.222 4.784 -4.573 1.00 83.75 168 TYR A C 1
ATOM 1360 O O . TYR A 1 168 ? 21.418 4.711 -4.298 1.00 83.75 168 TYR A O 1
ATOM 1368 N N . THR A 1 169 ? 19.723 4.502 -5.771 1.00 81.75 169 THR A N 1
ATOM 1369 C CA . THR A 1 169 ? 20.522 4.243 -6.959 1.00 81.75 169 THR A CA 1
ATOM 1370 C C . THR A 1 169 ? 20.167 5.335 -7.963 1.00 81.75 169 THR A C 1
ATOM 1372 O O . THR A 1 169 ? 18.986 5.476 -8.296 1.00 81.75 169 THR A O 1
ATOM 1375 N N . PRO A 1 170 ? 21.133 6.149 -8.428 1.00 85.06 170 PRO A N 1
ATOM 1376 C CA . PRO A 1 170 ? 20.856 7.191 -9.406 1.00 85.06 170 PRO A CA 1
ATOM 1377 C C . PRO A 1 170 ? 20.223 6.606 -10.670 1.00 85.06 170 PRO A C 1
ATOM 1379 O O . PRO A 1 170 ? 20.808 5.755 -11.335 1.00 85.06 170 PRO A O 1
ATOM 1382 N N . MET A 1 171 ? 19.029 7.083 -11.017 1.00 84.50 171 MET A N 1
ATOM 1383 C CA . MET A 1 171 ? 18.345 6.694 -12.247 1.00 84.50 171 MET A CA 1
ATOM 1384 C C . MET A 1 171 ? 18.502 7.792 -13.294 1.00 84.50 171 MET A C 1
ATOM 1386 O O . MET A 1 171 ? 18.064 8.928 -13.095 1.00 84.50 171 MET A O 1
ATOM 1390 N N . ALA A 1 172 ? 19.105 7.450 -14.431 1.00 89.69 172 ALA A N 1
ATOM 1391 C CA . ALA A 1 172 ? 19.158 8.345 -15.576 1.00 89.69 172 ALA A CA 1
ATOM 1392 C C . ALA A 1 172 ? 17.794 8.363 -16.278 1.00 89.69 172 ALA A C 1
ATOM 1394 O O . ALA A 1 172 ? 17.284 7.326 -16.704 1.00 89.69 172 ALA A O 1
ATOM 1395 N N . LYS A 1 173 ? 17.200 9.552 -16.422 1.00 88.88 173 LYS A N 1
ATOM 1396 C CA . LYS A 1 173 ? 15.999 9.714 -17.249 1.00 88.88 173 LYS A CA 1
ATOM 1397 C C . LYS A 1 173 ? 16.354 9.435 -18.706 1.00 88.88 173 LYS A C 1
ATOM 1399 O O . LYS A 1 173 ? 17.328 9.978 -19.222 1.00 88.88 173 LYS A O 1
ATOM 1404 N N . VAL A 1 174 ? 15.533 8.630 -19.369 1.00 93.06 174 VAL A N 1
ATOM 1405 C CA . VAL A 1 174 ? 15.661 8.323 -20.798 1.00 93.06 174 VAL A CA 1
ATOM 1406 C C . VAL A 1 174 ? 14.584 9.064 -21.604 1.00 93.06 174 VAL A C 1
ATOM 1408 O O . VAL A 1 174 ? 13.543 9.409 -21.042 1.00 93.06 174 VAL A O 1
ATOM 1411 N N . PRO A 1 175 ? 14.789 9.334 -22.908 1.00 91.19 175 PRO A N 1
ATOM 1412 C CA . PRO A 1 175 ? 13.766 9.967 -23.743 1.00 91.19 175 PRO A CA 1
ATOM 1413 C C . PRO A 1 175 ? 12.498 9.111 -23.862 1.00 91.19 175 PRO A C 1
ATOM 1415 O O . PRO A 1 175 ? 12.587 7.887 -23.917 1.00 91.19 175 PRO A O 1
ATOM 1418 N N . ASN A 1 176 ? 11.329 9.735 -24.051 1.00 83.81 176 ASN A N 1
ATOM 1419 C CA . ASN A 1 176 ? 10.042 9.028 -24.201 1.00 83.81 176 ASN A CA 1
ATOM 1420 C C . ASN A 1 176 ? 10.041 7.976 -25.328 1.00 83.81 176 ASN A C 1
ATOM 1422 O O . ASN A 1 176 ? 9.322 6.982 -25.265 1.00 83.81 176 ASN A O 1
ATOM 1426 N N . THR A 1 177 ? 10.873 8.155 -26.360 1.00 93.88 177 THR A N 1
ATOM 1427 C CA . THR A 1 177 ? 11.013 7.182 -27.454 1.00 93.88 177 THR A CA 1
ATOM 1428 C C . THR A 1 177 ? 11.678 5.869 -27.032 1.00 93.88 177 THR A C 1
ATOM 1430 O O . THR A 1 177 ? 11.673 4.926 -27.818 1.00 93.88 177 THR A O 1
ATOM 1433 N N . ALA A 1 178 ? 12.278 5.800 -25.839 1.00 92.56 178 ALA A N 1
ATOM 1434 C CA . ALA A 1 178 ? 13.063 4.656 -25.385 1.00 92.56 178 ALA A CA 1
ATOM 1435 C C . ALA A 1 178 ? 12.250 3.359 -25.358 1.00 92.56 178 ALA A C 1
ATOM 1437 O O . ALA A 1 178 ? 12.761 2.342 -25.803 1.00 92.56 178 ALA A O 1
ATOM 1438 N N . ILE A 1 179 ? 10.977 3.397 -24.946 1.00 89.25 179 ILE A N 1
ATOM 1439 C CA . ILE A 1 179 ? 10.119 2.199 -24.908 1.00 89.25 179 ILE A CA 1
ATOM 1440 C C . ILE A 1 179 ? 9.984 1.584 -26.308 1.00 89.25 179 ILE A C 1
ATOM 1442 O O . ILE A 1 179 ? 10.212 0.395 -26.486 1.00 89.25 179 ILE A O 1
ATOM 1446 N N . LYS A 1 180 ? 9.683 2.407 -27.322 1.00 92.12 180 LYS A N 1
ATOM 1447 C CA . LYS A 1 180 ? 9.516 1.949 -28.714 1.00 92.12 180 LYS A CA 1
ATOM 1448 C C . LYS A 1 180 ? 10.833 1.548 -29.385 1.00 92.12 180 LYS A C 1
ATOM 1450 O O . LYS A 1 180 ? 10.817 0.752 -30.313 1.00 92.12 180 LYS A O 1
ATOM 1455 N N . LYS A 1 181 ? 11.957 2.133 -28.956 1.00 95.00 181 LYS A N 1
ATOM 1456 C CA . LYS A 1 181 ? 13.301 1.836 -29.482 1.00 95.00 181 LYS A CA 1
ATOM 1457 C C . LYS A 1 181 ? 14.002 0.698 -28.740 1.00 95.00 181 LYS A C 1
ATOM 1459 O O . LYS A 1 181 ? 15.055 0.260 -29.191 1.00 95.00 181 LYS A O 1
ATOM 1464 N N . CYS A 1 182 ? 13.464 0.249 -27.608 1.00 91.50 182 CYS A N 1
ATOM 1465 C CA . CYS A 1 182 ? 14.041 -0.839 -26.837 1.00 91.50 182 CYS A CA 1
ATOM 1466 C C . CYS A 1 182 ? 13.884 -2.147 -27.620 1.00 91.50 182 CYS A C 1
ATOM 1468 O O . CYS A 1 182 ? 12.800 -2.720 -27.680 1.00 91.50 182 CYS A O 1
ATOM 1470 N N . THR A 1 183 ? 14.965 -2.611 -28.243 1.00 90.31 183 THR A N 1
ATOM 1471 C CA . THR A 1 183 ? 14.993 -3.879 -28.990 1.00 90.31 183 THR A CA 1
ATOM 1472 C C . THR A 1 183 ? 15.172 -5.092 -28.081 1.00 90.31 183 THR A C 1
ATOM 1474 O O . THR A 1 183 ? 15.013 -6.227 -28.522 1.00 90.31 183 THR A O 1
ATOM 1477 N N . THR A 1 184 ? 15.507 -4.866 -26.811 1.00 84.00 184 THR A N 1
ATOM 1478 C CA . THR A 1 184 ? 15.766 -5.924 -25.841 1.00 84.00 184 THR A CA 1
ATOM 1479 C C . THR A 1 184 ? 14.521 -6.166 -25.001 1.00 84.00 184 THR A C 1
ATOM 1481 O O . THR A 1 184 ? 14.241 -5.442 -24.049 1.00 84.00 184 THR A O 1
ATOM 1484 N N . ALA A 1 185 ? 13.759 -7.201 -25.355 1.00 76.12 185 ALA A N 1
ATOM 1485 C CA . ALA A 1 185 ? 12.545 -7.567 -24.625 1.00 76.12 185 ALA A CA 1
ATOM 1486 C C . ALA A 1 185 ? 12.842 -8.170 -23.240 1.00 76.12 185 ALA A C 1
ATOM 1488 O O . ALA A 1 185 ? 12.018 -8.091 -22.331 1.00 76.12 185 ALA A O 1
ATOM 1489 N N . THR A 1 186 ? 14.007 -8.799 -23.062 1.00 79.50 186 THR A N 1
ATOM 1490 C CA . THR A 1 186 ? 14.366 -9.483 -21.815 1.00 79.50 186 THR A CA 1
ATOM 1491 C C . THR A 1 186 ? 15.864 -9.355 -21.563 1.00 79.50 186 THR A C 1
ATOM 1493 O O . THR A 1 186 ? 16.643 -10.228 -21.926 1.00 79.50 186 THR A O 1
ATOM 1496 N N . ASP A 1 187 ? 16.260 -8.242 -20.946 1.00 83.62 187 ASP A N 1
ATOM 1497 C CA . ASP A 1 187 ? 17.554 -8.118 -20.277 1.00 83.62 187 ASP A CA 1
ATOM 1498 C C . ASP A 1 187 ? 17.326 -8.223 -18.771 1.00 83.62 187 ASP A C 1
ATOM 1500 O O . ASP A 1 187 ? 16.605 -7.418 -18.169 1.00 83.62 187 ASP A O 1
ATOM 1504 N N . LEU A 1 188 ? 17.886 -9.273 -18.182 1.00 84.69 188 LEU A N 1
ATOM 1505 C CA . LEU A 1 188 ? 17.802 -9.540 -16.750 1.00 84.69 188 LEU A CA 1
ATOM 1506 C C . LEU A 1 188 ? 19.035 -9.020 -16.005 1.00 84.69 188 LEU A C 1
ATOM 1508 O O . LEU A 1 188 ?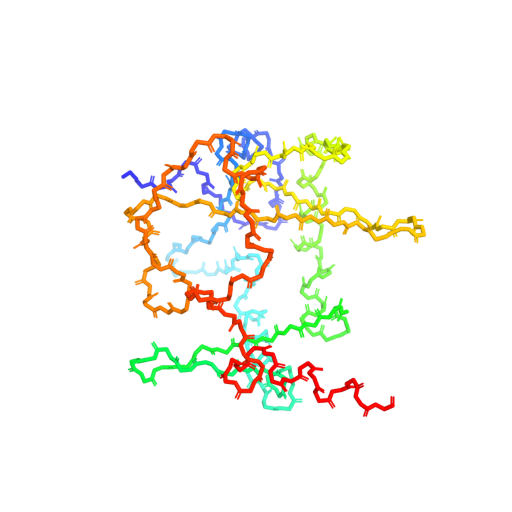 19.066 -9.058 -14.777 1.00 84.69 188 LEU A O 1
ATOM 1512 N N . THR A 1 189 ? 20.038 -8.519 -16.727 1.00 83.69 189 THR A N 1
ATOM 1513 C CA . THR A 1 189 ? 21.269 -7.981 -16.152 1.00 83.69 189 THR A CA 1
ATOM 1514 C C . THR A 1 189 ? 20.934 -6.829 -15.210 1.00 83.69 189 THR A C 1
ATOM 1516 O O . THR A 1 189 ? 20.210 -5.900 -15.562 1.00 83.69 189 THR A O 1
ATOM 1519 N N . GLY A 1 190 ? 21.427 -6.908 -13.974 1.00 76.12 190 GLY A N 1
ATOM 1520 C CA . GLY A 1 190 ? 21.177 -5.898 -12.943 1.00 76.12 190 GLY A CA 1
ATOM 1521 C C . GLY A 1 190 ? 19.762 -5.897 -12.353 1.00 76.12 190 GLY A C 1
ATOM 1522 O O . GLY A 1 190 ? 19.494 -5.094 -11.462 1.00 76.12 190 GLY A O 1
ATOM 1523 N N . LYS A 1 191 ? 18.854 -6.783 -12.792 1.00 80.56 191 LYS A N 1
ATOM 1524 C CA . LYS A 1 191 ? 17.579 -7.000 -12.099 1.00 80.56 191 LYS A CA 1
ATOM 1525 C C . LYS A 1 191 ? 17.806 -7.925 -10.906 1.00 80.56 191 LYS A C 1
ATOM 1527 O O . LYS A 1 191 ? 18.152 -9.091 -11.080 1.00 80.56 191 LYS A O 1
ATOM 1532 N N . ASP A 1 192 ? 17.576 -7.403 -9.707 1.00 74.94 192 ASP A N 1
ATOM 1533 C CA . ASP A 1 192 ? 17.588 -8.195 -8.479 1.00 74.94 192 ASP A CA 1
ATOM 1534 C C . ASP A 1 192 ? 16.209 -8.832 -8.275 1.00 74.94 192 ASP A C 1
ATOM 1536 O O . ASP A 1 192 ? 15.256 -8.197 -7.817 1.00 74.94 192 ASP A O 1
ATOM 1540 N N . PHE A 1 193 ? 16.069 -10.073 -8.737 1.00 74.19 193 PHE A N 1
ATOM 1541 C CA . PHE A 1 193 ? 14.851 -10.848 -8.544 1.00 74.19 193 PHE A CA 1
ATOM 1542 C C . PHE A 1 193 ? 14.882 -11.523 -7.180 1.00 74.19 193 PHE A C 1
ATOM 1544 O O . PHE A 1 193 ? 15.874 -12.151 -6.814 1.00 74.19 193 PHE A O 1
ATOM 1551 N N . PHE A 1 194 ? 13.752 -11.491 -6.475 1.00 64.56 194 PHE A N 1
ATOM 1552 C CA . PHE A 1 194 ? 13.550 -12.336 -5.305 1.00 64.56 194 PHE A CA 1
ATOM 1553 C C . PHE A 1 194 ? 13.750 -13.807 -5.704 1.00 64.56 194 PHE A C 1
ATOM 1555 O O . PHE A 1 194 ? 12.958 -14.361 -6.464 1.00 64.56 194 PHE A O 1
ATOM 1562 N N . ASP A 1 195 ? 14.817 -14.435 -5.217 1.00 60.88 195 ASP A N 1
ATOM 1563 C CA . ASP A 1 195 ? 15.138 -15.839 -5.486 1.00 60.88 195 ASP A CA 1
ATOM 1564 C C . ASP A 1 195 ? 14.470 -16.720 -4.424 1.00 60.88 195 ASP A C 1
ATOM 1566 O O . ASP A 1 195 ? 14.915 -16.703 -3.284 1.00 60.88 195 ASP A O 1
ATOM 1570 N N . PRO A 1 196 ? 13.472 -17.562 -4.730 1.00 54.91 196 PRO A N 1
ATOM 1571 C CA . PRO A 1 196 ? 12.826 -18.389 -3.716 1.00 54.91 196 PRO A CA 1
ATOM 1572 C C . PRO A 1 196 ? 13.723 -19.388 -2.987 1.00 54.91 196 PRO A C 1
ATOM 1574 O O . PRO A 1 196 ? 13.313 -19.893 -1.950 1.00 54.91 196 PRO A O 1
ATOM 1577 N N . ALA A 1 197 ? 14.918 -19.701 -3.489 1.00 53.69 197 ALA A N 1
ATOM 1578 C CA . ALA A 1 197 ? 15.891 -20.581 -2.844 1.00 53.69 197 ALA A CA 1
ATOM 1579 C C . ALA A 1 197 ? 16.914 -19.825 -1.974 1.00 53.69 197 ALA A C 1
ATOM 1581 O O . ALA A 1 197 ? 17.580 -20.441 -1.133 1.00 53.69 197 ALA A O 1
ATOM 1582 N N . LYS A 1 198 ? 17.012 -18.497 -2.098 1.00 53.88 198 LYS A N 1
ATOM 1583 C CA . LYS A 1 198 ? 17.903 -17.640 -1.289 1.00 53.88 198 LYS A CA 1
ATOM 1584 C C . LYS A 1 198 ? 17.119 -16.647 -0.443 1.00 53.88 198 LYS A C 1
ATOM 1586 O O . LYS A 1 198 ? 17.376 -16.526 0.750 1.00 53.88 198 LYS A O 1
ATOM 1591 N N . ASP A 1 199 ? 16.109 -16.042 -1.042 1.00 53.62 199 ASP A N 1
ATOM 1592 C CA . ASP A 1 199 ? 15.105 -15.203 -0.424 1.00 53.62 199 ASP A CA 1
ATOM 1593 C C . ASP A 1 199 ? 14.104 -16.043 0.361 1.00 53.62 199 ASP A C 1
ATOM 1595 O O . ASP A 1 199 ? 13.265 -16.800 -0.140 1.00 53.62 199 ASP A O 1
ATOM 1599 N N . ILE A 1 200 ? 14.245 -15.913 1.667 1.00 49.12 200 ILE A N 1
ATOM 1600 C CA . ILE A 1 200 ? 13.577 -16.748 2.645 1.00 49.12 200 ILE A CA 1
ATOM 1601 C C . ILE A 1 200 ? 12.063 -16.453 2.588 1.00 49.12 200 ILE A C 1
ATOM 1603 O O . ILE A 1 200 ? 11.277 -17.360 2.857 1.00 49.12 200 ILE A O 1
ATOM 1607 N N . SER A 1 201 ? 11.660 -15.274 2.076 1.00 46.94 201 SER A N 1
ATOM 1608 C CA . SER A 1 201 ? 10.265 -14.854 1.864 1.00 46.94 201 SER A CA 1
ATOM 1609 C C . SER A 1 201 ? 9.432 -15.696 0.923 1.00 46.94 201 SER A C 1
ATOM 1611 O O . SER A 1 201 ? 8.213 -15.784 1.083 1.00 46.94 201 SER A O 1
ATOM 1613 N N . LEU A 1 202 ? 10.082 -16.401 0.004 1.00 47.62 202 LEU A N 1
ATOM 1614 C CA . LEU A 1 202 ? 9.406 -17.218 -0.995 1.00 47.62 202 LEU A CA 1
ATOM 1615 C C . LEU A 1 202 ? 9.647 -18.725 -0.782 1.00 47.62 202 LEU A C 1
ATOM 1617 O O . LEU A 1 202 ? 8.890 -19.540 -1.317 1.00 47.62 202 LEU A O 1
ATOM 1621 N N . LYS A 1 203 ? 10.603 -19.120 0.080 1.00 44.91 203 LYS A N 1
ATOM 1622 C CA . LYS A 1 203 ? 10.962 -20.531 0.365 1.00 44.91 203 LYS A CA 1
ATOM 1623 C C . LYS A 1 203 ? 9.785 -21.418 0.775 1.00 44.91 203 LYS A C 1
ATOM 1625 O O . LYS A 1 203 ? 9.789 -22.616 0.493 1.00 44.91 203 LYS A O 1
ATOM 1630 N N . ARG A 1 204 ? 8.785 -20.868 1.473 1.00 44.03 204 ARG A N 1
ATOM 1631 C CA . ARG A 1 204 ? 7.650 -21.645 2.012 1.00 44.03 204 ARG A CA 1
ATOM 1632 C C . ARG A 1 204 ? 6.399 -21.647 1.141 1.00 44.03 204 ARG A C 1
ATOM 1634 O O . ARG A 1 204 ? 5.605 -22.577 1.273 1.00 44.03 204 ARG A O 1
ATOM 1641 N N . VAL A 1 205 ? 6.248 -20.689 0.228 1.00 44.03 205 VAL A N 1
ATOM 1642 C CA . VAL A 1 205 ? 5.097 -20.637 -0.689 1.00 44.03 205 VAL A CA 1
ATOM 1643 C C . VAL A 1 205 ? 5.180 -21.779 -1.712 1.00 44.03 205 VAL A C 1
ATOM 1645 O O . VAL A 1 205 ? 4.192 -22.468 -1.946 1.00 44.03 205 VAL A O 1
ATOM 1648 N N . PHE A 1 206 ? 6.376 -22.081 -2.227 1.00 38.25 206 PHE A N 1
ATOM 1649 C CA . PHE A 1 206 ? 6.565 -23.098 -3.272 1.00 38.25 206 PHE A CA 1
ATOM 1650 C C . PHE A 1 206 ? 6.594 -24.557 -2.785 1.00 38.25 206 PHE A C 1
ATOM 1652 O O . PHE A 1 206 ? 6.443 -25.464 -3.598 1.00 38.25 206 PHE A O 1
ATOM 1659 N N . LYS A 1 207 ? 6.710 -24.824 -1.475 1.00 40.91 207 LYS A N 1
ATOM 1660 C CA . LYS A 1 207 ? 6.606 -26.200 -0.941 1.00 40.91 207 LYS A CA 1
ATOM 1661 C C . LYS A 1 207 ? 5.170 -26.748 -0.921 1.00 40.91 207 LYS A C 1
ATOM 1663 O O . LYS A 1 207 ? 5.001 -27.947 -0.733 1.00 40.91 207 LYS A O 1
ATOM 1668 N N . LYS A 1 208 ? 4.141 -25.903 -1.087 1.00 38.34 208 LYS A N 1
ATOM 1669 C CA . LYS A 1 208 ? 2.721 -26.313 -1.042 1.00 38.34 208 LYS A CA 1
ATOM 1670 C C . LYS A 1 208 ? 2.058 -26.492 -2.412 1.00 38.34 208 LYS A C 1
ATOM 1672 O O . LYS A 1 208 ? 0.982 -27.075 -2.456 1.00 38.34 208 LYS A O 1
ATOM 1677 N N . THR A 1 209 ? 2.677 -26.040 -3.502 1.00 33.97 209 THR A N 1
ATOM 1678 C CA . THR A 1 209 ? 2.073 -26.074 -4.852 1.00 33.97 209 THR A CA 1
ATOM 1679 C C . THR A 1 209 ? 2.444 -27.318 -5.669 1.00 33.97 209 THR A C 1
ATOM 1681 O O . THR A 1 209 ? 2.077 -27.407 -6.833 1.00 33.97 209 THR A O 1
ATOM 1684 N N . GLN A 1 210 ? 3.150 -28.287 -5.078 1.00 31.36 210 GLN A N 1
ATOM 1685 C CA . GLN A 1 210 ? 3.298 -29.631 -5.644 1.00 31.36 210 GLN A CA 1
ATOM 1686 C C . GLN A 1 210 ? 2.402 -30.614 -4.882 1.00 31.36 210 GLN A C 1
ATOM 1688 O O . GLN A 1 210 ? 2.837 -31.289 -3.948 1.00 31.36 210 GLN A O 1
ATOM 1693 N N . ARG A 1 211 ? 1.126 -30.642 -5.264 1.00 33.75 211 ARG A N 1
ATOM 1694 C CA . ARG A 1 211 ? 0.232 -31.792 -5.128 1.00 33.75 211 ARG A CA 1
ATOM 1695 C C . ARG A 1 211 ? -0.530 -31.946 -6.428 1.00 33.75 211 ARG A C 1
ATOM 1697 O O . ARG A 1 211 ? -0.939 -30.893 -6.963 1.00 33.75 211 ARG A O 1
#

Sequence (211 aa):
MTATESIYTFTEDFDVTPSVQADFDKNGYIIVRFVSYGLLFYQRSLLDSEEVKLMKEALESDEGIIRYAFSREDGEGGKSRMVLWNQPGNDITGAMARCEKVAGTMEKIQKFLPLMHVELEPGDALFFHCNLLHRSEQNHSDKRRWAFLVAYNRASNNPVIEHHHPRYTPMAKVPNTAIKKCTTATDLTGKDFFDPAKDISLKRVFKKTQR

InterPro domains:
  IPR008775 Phytanoyl-CoA dioxygenase-like [PF05721] (114-145)

Radius of gyration: 21.83 Å; Cα contacts (8 Å, |Δi|>4): 145; chains: 1; bounding box: 42×51×68 Å